Protein AF-0000000084441816 (afdb_homodimer)

Radius of gyration: 27.31 Å; Cα contacts (8 Å, |Δi|>4): 854; chains: 2; bounding box: 66×97×70 Å

pLDDT: mean 84.99, std 19.75, range [28.83, 98.88]

Structure (mmCIF, N/CA/C/O backbone):
data_AF-0000000084441816-model_v1
#
loop_
_entity.id
_entity.type
_entity.pdbx_description
1 polymer 'OstA family protein'
#
loop_
_atom_site.group_PDB
_atom_site.id
_atom_site.type_symbol
_atom_site.label_atom_id
_atom_site.label_alt_id
_atom_site.label_comp_id
_atom_site.label_asym_id
_atom_site.label_entity_id
_atom_site.label_seq_id
_atom_site.pdbx_PDB_ins_code
_atom_site.Cartn_x
_atom_site.Cartn_y
_atom_site.Cartn_z
_atom_site.occupancy
_atom_site.B_iso_or_equiv
_atom_site.auth_seq_id
_atom_site.auth_comp_id
_atom_site.auth_asym_id
_atom_site.auth_atom_id
_atom_site.pdbx_PDB_model_num
ATOM 1 N N . MET A 1 1 ? 47.219 9.75 19.406 1 33.31 1 MET A N 1
ATOM 2 C CA . MET A 1 1 ? 46.75 9.344 18.094 1 33.31 1 MET A CA 1
ATOM 3 C C . MET A 1 1 ? 45.312 8.812 18.156 1 33.31 1 MET A C 1
ATOM 5 O O . MET A 1 1 ? 45.094 7.723 18.688 1 33.31 1 MET A O 1
ATOM 9 N N . ASP A 1 2 ? 44.281 9.75 18.484 1 36.91 2 ASP A N 1
ATOM 10 C CA . ASP A 1 2 ? 42.875 9.734 18.891 1 36.91 2 ASP A CA 1
ATOM 11 C C . ASP A 1 2 ? 42 9.141 17.797 1 36.91 2 ASP A C 1
ATOM 13 O O . ASP A 1 2 ? 42 9.633 16.656 1 36.91 2 ASP A O 1
ATOM 17 N N . LYS A 1 3 ? 41.812 7.746 17.812 1 40.84 3 LYS A N 1
ATOM 18 C CA . LYS A 1 3 ? 41.031 6.922 16.906 1 40.84 3 LYS A CA 1
ATOM 19 C C . LYS A 1 3 ? 39.625 7.492 16.75 1 40.84 3 LYS A C 1
ATOM 21 O O . LYS A 1 3 ? 38.875 7.625 17.719 1 40.84 3 LYS A O 1
ATOM 26 N N . LEU A 1 4 ? 39.438 8.484 15.859 1 38.53 4 LEU A N 1
ATOM 27 C CA . LEU A 1 4 ? 38.156 9.023 15.422 1 38.53 4 LEU A CA 1
ATOM 28 C C . LEU A 1 4 ? 37.188 7.898 15.062 1 38.53 4 LEU A C 1
ATOM 30 O O . LEU A 1 4 ? 37.438 7.121 14.133 1 38.53 4 LEU A O 1
ATOM 34 N N . PHE A 1 5 ? 36.5 7.301 16.016 1 41.34 5 PHE A N 1
ATOM 35 C CA . PHE A 1 5 ? 35.438 6.305 15.844 1 41.34 5 PHE A CA 1
ATOM 36 C C . PHE A 1 5 ? 34.375 6.805 14.883 1 41.34 5 PHE A C 1
ATOM 38 O O . PHE A 1 5 ? 33.688 7.785 15.172 1 41.34 5 PHE A O 1
ATOM 45 N N . LEU A 1 6 ? 34.594 6.715 13.562 1 37.69 6 LEU A N 1
ATOM 46 C CA . LEU A 1 6 ? 33.625 6.973 12.516 1 37.69 6 LEU A CA 1
ATOM 47 C C . LEU A 1 6 ? 32.344 6.184 12.773 1 37.69 6 LEU A C 1
ATOM 49 O O . LEU A 1 6 ? 32.344 4.949 12.766 1 37.69 6 LEU A O 1
ATOM 53 N N . PHE A 1 7 ? 31.422 6.656 13.664 1 37.66 7 PHE A N 1
ATOM 54 C CA . PHE A 1 7 ? 30.062 6.148 13.789 1 37.66 7 PHE A CA 1
ATOM 55 C C . PHE A 1 7 ? 29.391 6.059 12.43 1 37.66 7 PHE A C 1
ATOM 57 O O . PHE A 1 7 ? 29.109 7.086 11.805 1 37.66 7 PHE A O 1
ATOM 64 N N . PHE A 1 8 ? 29.641 5.012 11.656 1 36.88 8 PHE A N 1
ATOM 65 C CA . PHE A 1 8 ? 28.906 4.641 10.453 1 36.88 8 PHE A CA 1
ATOM 66 C C . PHE A 1 8 ? 27.406 4.535 10.742 1 36.88 8 PHE A C 1
ATOM 68 O O . PHE A 1 8 ? 26.984 3.664 11.492 1 36.88 8 PHE A O 1
ATOM 75 N N . LEU A 1 9 ? 26.641 5.633 10.828 1 33.84 9 LEU A N 1
ATOM 76 C CA . LEU A 1 9 ? 25.188 5.629 10.797 1 33.84 9 LEU A CA 1
ATOM 77 C C . LEU A 1 9 ? 24.672 4.785 9.633 1 33.84 9 LEU A C 1
ATOM 79 O O . LEU A 1 9 ? 24.812 5.164 8.469 1 33.84 9 LEU A O 1
ATOM 83 N N . LEU A 1 10 ? 24.656 3.465 9.805 1 33.91 10 LEU A N 1
ATOM 84 C CA . LEU A 1 10 ? 24.016 2.529 8.883 1 33.91 10 LEU A CA 1
ATOM 85 C C . LEU A 1 10 ? 22.547 2.898 8.672 1 33.91 10 LEU A C 1
ATOM 87 O O . LEU A 1 10 ? 21.734 2.752 9.578 1 33.91 10 LEU A O 1
ATOM 91 N N . ILE A 1 11 ? 22.234 3.971 8.039 1 33.88 11 ILE A N 1
ATOM 92 C CA . ILE A 1 11 ? 20.875 4.188 7.543 1 33.88 11 ILE A CA 1
ATOM 93 C C . ILE A 1 11 ? 20.438 2.984 6.715 1 33.88 11 ILE A C 1
ATOM 95 O O . ILE A 1 11 ? 20.953 2.758 5.613 1 33.88 11 ILE A O 1
ATOM 99 N N . LEU A 1 12 ? 20.031 1.88 7.379 1 35.81 12 LEU A N 1
ATOM 100 C CA . LEU A 1 12 ? 19.438 0.745 6.684 1 35.81 12 LEU A CA 1
ATOM 101 C C . LEU A 1 12 ? 18.25 1.191 5.824 1 35.81 12 LEU A C 1
ATOM 103 O O . LEU A 1 12 ? 17.281 1.729 6.344 1 35.81 12 LEU A O 1
ATOM 107 N N . PRO A 1 13 ? 18.484 1.519 4.57 1 35.22 13 PRO A N 1
ATOM 108 C CA . PRO A 1 13 ? 17.328 1.746 3.703 1 35.22 13 PRO A CA 1
ATOM 109 C C . PRO A 1 13 ? 16.266 0.652 3.83 1 35.22 13 PRO A C 1
ATOM 111 O O . PRO A 1 13 ? 16.594 -0.536 3.836 1 35.22 13 PRO A O 1
ATOM 114 N N . LEU A 1 14 ? 15.18 0.839 4.527 1 32.06 14 LEU A N 1
ATOM 115 C CA . LEU A 1 14 ? 14 -0.016 4.438 1 32.06 14 LEU A CA 1
ATOM 116 C C . LEU A 1 14 ? 13.641 -0.297 2.984 1 32.06 14 LEU A C 1
ATOM 118 O O . LEU A 1 14 ? 12.914 0.478 2.359 1 32.06 14 LEU A O 1
ATOM 122 N N . THR A 1 15 ? 14.656 -0.675 2.189 1 36.03 15 THR A N 1
ATOM 123 C CA . THR A 1 15 ? 14.312 -1.087 0.832 1 36.03 15 THR A CA 1
ATOM 124 C C . THR A 1 15 ? 13.352 -2.268 0.852 1 36.03 15 THR A C 1
ATOM 126 O O . THR A 1 15 ? 13.688 -3.346 1.343 1 36.03 15 THR A O 1
ATOM 129 N N . PHE A 1 16 ? 12.133 -2.047 0.979 1 35.31 16 PHE A N 1
ATOM 130 C CA . PHE A 1 16 ? 11.211 -3.125 0.641 1 35.31 16 PHE A CA 1
ATOM 131 C C . PHE A 1 16 ? 11.492 -3.664 -0.756 1 35.31 16 PHE A C 1
ATOM 133 O O . PHE A 1 16 ? 11.008 -3.117 -1.749 1 35.31 16 PHE A O 1
ATOM 140 N N . GLN A 1 17 ? 12.797 -4.156 -0.953 1 43.88 17 GLN A N 1
ATOM 141 C CA . GLN A 1 17 ? 12.953 -4.926 -2.184 1 43.88 17 GLN A CA 1
ATOM 142 C C . GLN A 1 17 ? 11.93 -6.055 -2.264 1 43.88 17 GLN A C 1
ATOM 144 O O . GLN A 1 17 ? 11.984 -7.004 -1.479 1 43.88 17 GLN A O 1
ATOM 149 N N . CYS A 1 18 ? 10.789 -5.766 -2.766 1 44.66 18 CYS A N 1
ATOM 150 C CA . CYS A 1 18 ? 9.766 -6.789 -2.93 1 44.66 18 CYS A CA 1
ATOM 151 C C . CYS A 1 18 ? 10.188 -7.824 -3.965 1 44.66 18 CYS A C 1
ATOM 153 O O . CYS A 1 18 ? 9.836 -7.711 -5.141 1 44.66 18 CYS A O 1
ATOM 155 N N . ALA A 1 19 ? 11.469 -8.359 -3.828 1 54.25 19 ALA A N 1
ATOM 156 C CA . ALA A 1 19 ? 11.617 -9.586 -4.613 1 54.25 19 ALA A CA 1
ATOM 157 C C . ALA A 1 19 ? 10.82 -10.734 -4.004 1 54.25 19 ALA A C 1
ATOM 159 O O . ALA A 1 19 ? 10.828 -10.922 -2.785 1 54.25 19 ALA A O 1
ATOM 160 N N . PHE A 1 20 ? 9.969 -11.328 -4.816 1 58.06 20 PHE A N 1
ATOM 161 C CA . PHE A 1 20 ? 9.18 -12.438 -4.301 1 58.06 20 PHE A CA 1
ATOM 162 C C . PHE A 1 20 ? 10.07 -13.648 -4.023 1 58.06 20 PHE A C 1
ATOM 164 O O . PHE A 1 20 ? 9.633 -14.609 -3.393 1 58.06 20 PHE A O 1
ATOM 171 N N . ALA A 1 21 ? 11.352 -13.688 -4.504 1 72.56 21 ALA A N 1
ATOM 172 C CA . ALA A 1 21 ? 12.227 -14.789 -4.121 1 72.56 21 ALA A CA 1
ATOM 173 C C . ALA A 1 21 ? 13.688 -14.453 -4.387 1 72.56 21 ALA A C 1
ATOM 175 O O . ALA A 1 21 ? 13.992 -13.602 -5.23 1 72.56 21 ALA A O 1
ATOM 176 N N . LEU A 1 22 ? 14.594 -15.211 -3.639 1 74.69 22 LEU A N 1
ATOM 177 C CA . LEU A 1 22 ? 16.016 -15.102 -3.91 1 74.69 22 LEU A CA 1
ATOM 178 C C . LEU A 1 22 ? 16.375 -15.781 -5.223 1 74.69 22 LEU A C 1
ATOM 180 O O . LEU A 1 22 ? 15.914 -16.891 -5.496 1 74.69 22 LEU A O 1
ATOM 184 N N . PRO A 1 23 ? 17.203 -15.109 -6.055 1 74.25 23 PRO A N 1
ATOM 185 C CA . PRO A 1 23 ? 17.562 -15.688 -7.348 1 74.25 23 PRO A CA 1
ATOM 186 C C . PRO A 1 23 ? 18.172 -17.094 -7.215 1 74.25 23 PRO A C 1
ATOM 188 O O . PRO A 1 23 ? 18.031 -17.906 -8.117 1 74.25 23 PRO A O 1
ATOM 191 N N . GLN A 1 24 ? 18.766 -17.438 -6.07 1 82.5 24 GLN A N 1
ATOM 192 C CA . GLN A 1 24 ? 19.453 -18.719 -5.902 1 82.5 24 GLN A CA 1
ATOM 193 C C . GLN A 1 24 ? 18.453 -19.859 -5.738 1 82.5 24 GLN A C 1
ATOM 195 O O . GLN A 1 24 ? 18.812 -21.031 -5.902 1 82.5 24 GLN A O 1
ATOM 200 N N . ASP A 1 25 ? 17.234 -19.547 -5.406 1 85.44 25 ASP A N 1
ATOM 201 C CA . ASP A 1 25 ? 16.25 -20.594 -5.168 1 85.44 25 ASP A CA 1
ATOM 202 C C . ASP A 1 25 ? 16.031 -21.438 -6.422 1 85.44 25 ASP A C 1
ATOM 204 O O . ASP A 1 25 ? 15.836 -22.656 -6.336 1 85.44 25 ASP A O 1
ATOM 208 N N . LYS A 1 26 ? 16.125 -20.75 -7.539 1 82.62 26 LYS A N 1
ATOM 209 C CA . LYS A 1 26 ? 15.867 -21.453 -8.797 1 82.62 26 LYS A CA 1
ATOM 210 C C . LYS A 1 26 ? 16.953 -22.5 -9.07 1 82.62 26 LYS A C 1
ATOM 212 O O . LYS A 1 26 ? 16.75 -23.391 -9.891 1 82.62 26 LYS A O 1
ATOM 217 N N . GLU A 1 27 ? 18.016 -22.391 -8.406 1 89.81 27 GLU A N 1
ATOM 218 C CA . GLU A 1 27 ? 19.125 -23.328 -8.594 1 89.81 27 GLU A CA 1
ATOM 219 C C . GLU A 1 27 ? 19.062 -24.484 -7.594 1 89.81 27 GLU A C 1
ATOM 221 O O . GLU A 1 27 ? 19.844 -25.422 -7.676 1 89.81 27 GLU A O 1
ATOM 226 N N . LYS A 1 28 ? 18.203 -24.453 -6.738 1 92.19 28 LYS A N 1
ATOM 227 C CA . LYS A 1 28 ? 18.062 -25.5 -5.73 1 92.19 28 LYS A CA 1
ATOM 228 C C . LYS A 1 28 ? 17.125 -26.609 -6.207 1 92.19 28 LYS A C 1
ATOM 230 O O . LYS A 1 28 ? 16.359 -26.406 -7.164 1 92.19 28 LYS A O 1
ATOM 235 N N . VAL A 1 29 ? 17.172 -27.781 -5.594 1 94.75 29 VAL A N 1
ATOM 236 C CA . VAL A 1 29 ? 16.297 -28.906 -5.914 1 94.75 29 VAL A CA 1
ATOM 237 C C . VAL A 1 29 ? 14.844 -28.531 -5.633 1 94.75 29 VAL A C 1
ATOM 239 O O . VAL A 1 29 ? 14.547 -27.906 -4.609 1 94.75 29 VAL A O 1
ATOM 242 N N . MET A 1 30 ? 13.945 -28.828 -6.578 1 94.62 30 MET A N 1
ATOM 243 C CA . MET A 1 30 ? 12.516 -28.625 -6.41 1 94.62 30 MET A CA 1
ATOM 244 C C . MET A 1 30 ? 11.812 -29.938 -6.055 1 94.62 30 MET A C 1
ATOM 246 O O . MET A 1 30 ? 12.016 -30.953 -6.727 1 94.62 30 MET A O 1
ATOM 250 N N . GLU A 1 31 ? 11.117 -29.922 -4.988 1 96.69 31 GLU A N 1
ATOM 251 C CA . GLU A 1 31 ? 10.312 -31.062 -4.574 1 96.69 31 GLU A CA 1
ATOM 252 C C . GLU A 1 31 ? 8.82 -30.75 -4.656 1 96.69 31 GLU A C 1
ATOM 254 O O . GLU A 1 31 ? 8.375 -29.719 -4.148 1 96.69 31 GLU A O 1
ATOM 259 N N . LEU A 1 32 ? 8.094 -31.547 -5.395 1 96.94 32 LEU A N 1
ATOM 260 C CA . LEU A 1 32 ? 6.645 -31.422 -5.508 1 96.94 32 LEU A CA 1
ATOM 261 C C . LEU A 1 32 ? 5.953 -32.688 -5.031 1 96.94 32 LEU A C 1
ATOM 263 O O . LEU A 1 32 ? 6.316 -33.781 -5.445 1 96.94 32 LEU A O 1
ATOM 267 N N . SER A 1 33 ? 5.055 -32.625 -4.09 1 98.19 33 SER A N 1
ATOM 268 C CA . SER A 1 33 ? 4.293 -33.75 -3.586 1 98.19 33 SER A CA 1
ATOM 269 C C . SER A 1 33 ? 2.795 -33.469 -3.613 1 98.19 33 SER A C 1
ATOM 271 O O . SER A 1 33 ? 2.373 -32.312 -3.541 1 98.19 33 SER A O 1
ATOM 273 N N . ALA A 1 34 ? 2.02 -34.531 -3.785 1 98.25 34 ALA A N 1
ATOM 274 C CA . ALA A 1 34 ? 0.559 -34.5 -3.764 1 98.25 34 ALA A CA 1
ATOM 275 C C . ALA A 1 34 ? -0.014 -35.906 -3.557 1 98.25 34 ALA A C 1
ATOM 277 O O . ALA A 1 34 ? 0.701 -36.906 -3.689 1 98.25 34 ALA A O 1
ATOM 278 N N . ASP A 1 35 ? -1.271 -35.969 -3.213 1 98.56 35 ASP A N 1
ATOM 279 C CA . ASP A 1 35 ? -1.892 -37.281 -3.094 1 98.56 35 ASP A CA 1
ATOM 280 C C . ASP A 1 35 ? -1.953 -38 -4.449 1 98.56 35 ASP A C 1
ATOM 282 O O . ASP A 1 35 ? -1.752 -39.219 -4.535 1 98.56 35 ASP A O 1
ATOM 286 N N . THR A 1 36 ? -2.277 -37.219 -5.457 1 98.06 36 THR A N 1
ATOM 287 C CA . THR A 1 36 ? -2.309 -37.781 -6.805 1 98.06 36 THR A CA 1
ATOM 288 C C . THR A 1 36 ? -1.689 -36.812 -7.805 1 98.06 36 THR A C 1
ATOM 290 O O . THR A 1 36 ? -1.704 -35.594 -7.586 1 98.06 36 THR A O 1
ATOM 293 N N . ALA A 1 37 ? -1.154 -37.375 -8.836 1 97.25 37 ALA A N 1
ATOM 294 C CA . ALA A 1 37 ? -0.646 -36.594 -9.977 1 97.25 37 ALA A CA 1
ATOM 295 C C . ALA A 1 37 ? -1.072 -37.219 -11.297 1 97.25 37 ALA A C 1
ATOM 297 O O . ALA A 1 37 ? -1.072 -38.469 -11.438 1 97.25 37 ALA A O 1
ATOM 298 N N . ASP A 1 38 ? -1.524 -36.438 -12.211 1 96.88 38 ASP A N 1
ATOM 299 C CA . ASP A 1 38 ? -1.831 -36.812 -13.586 1 96.88 38 ASP A CA 1
ATOM 300 C C . ASP A 1 38 ? -0.994 -36 -14.578 1 96.88 38 ASP A C 1
ATOM 302 O O . ASP A 1 38 ? -1.255 -34.812 -14.797 1 96.88 38 ASP A O 1
ATOM 306 N N . LEU A 1 39 ? 0.027 -36.594 -15.031 1 94.81 39 LEU A N 1
ATOM 307 C CA . LEU A 1 39 ? 0.956 -35.938 -15.945 1 94.81 39 LEU A CA 1
ATOM 308 C C . LEU A 1 39 ? 0.737 -36.406 -17.375 1 94.81 39 LEU A C 1
ATOM 310 O O . LEU A 1 39 ? 0.8 -37.625 -17.656 1 94.81 39 LEU A O 1
ATOM 314 N N . ASN A 1 40 ? 0.445 -35.531 -18.25 1 95.5 40 ASN A N 1
ATOM 315 C CA . ASN A 1 40 ? 0.265 -35.844 -19.656 1 95.5 40 ASN A CA 1
ATOM 316 C C . ASN A 1 40 ? 1.358 -35.188 -20.516 1 95.5 40 ASN A C 1
ATOM 318 O O . ASN A 1 40 ? 1.363 -33.969 -20.719 1 95.5 40 ASN A O 1
ATOM 322 N N . GLU A 1 41 ? 2.219 -35.938 -21.047 1 91.69 41 GLU A N 1
ATOM 323 C CA . GLU A 1 41 ? 3.357 -35.438 -21.812 1 91.69 41 GLU A CA 1
ATOM 324 C C . GLU A 1 41 ? 2.916 -34.875 -23.172 1 91.69 41 GLU A C 1
ATOM 326 O O . GLU A 1 41 ? 3.52 -33.938 -23.703 1 91.69 41 GLU A O 1
ATOM 331 N N . GLN A 1 42 ? 1.935 -35.5 -23.734 1 93.62 42 GLN A N 1
ATOM 332 C CA . GLN A 1 42 ? 1.456 -35.094 -25.047 1 93.62 42 GLN A CA 1
ATOM 333 C C . GLN A 1 42 ? 0.876 -33.656 -25 1 93.62 42 GLN A C 1
ATOM 335 O O . GLN A 1 42 ? 1.127 -32.844 -25.906 1 93.62 42 GLN A O 1
ATOM 340 N N . THR A 1 43 ? 0.12 -33.406 -23.906 1 93.62 43 THR A N 1
ATOM 341 C CA . THR A 1 43 ? -0.502 -32.094 -23.781 1 93.62 43 THR A CA 1
ATOM 342 C C . THR A 1 43 ? 0.363 -31.172 -22.938 1 93.62 43 THR A C 1
ATOM 344 O O . THR A 1 43 ? 0.061 -29.984 -22.812 1 93.62 43 THR A O 1
ATOM 347 N N . HIS A 1 44 ? 1.444 -31.719 -22.359 1 95.81 44 HIS A N 1
ATOM 348 C CA . HIS A 1 44 ? 2.35 -30.969 -21.5 1 95.81 44 HIS A CA 1
ATOM 349 C C . HIS A 1 44 ? 1.6 -30.328 -20.328 1 95.81 44 HIS A C 1
ATOM 351 O O . HIS A 1 44 ? 1.779 -29.141 -20.047 1 95.81 44 HIS A O 1
ATOM 357 N N . ARG A 1 45 ? 0.741 -31.156 -19.734 1 97.19 45 ARG A N 1
ATOM 358 C CA . ARG A 1 45 ? -0.095 -30.688 -18.625 1 97.19 45 ARG A CA 1
ATOM 359 C C . ARG A 1 45 ? 0.051 -31.594 -17.406 1 97.19 45 ARG A C 1
ATOM 361 O O . ARG A 1 45 ? 0.129 -32.812 -17.547 1 97.19 45 ARG A O 1
ATOM 368 N N . GLY A 1 46 ? 0.198 -30.984 -16.25 1 97.56 46 GLY A N 1
ATOM 369 C CA . GLY A 1 46 ? 0.177 -31.703 -14.992 1 97.56 46 GLY A CA 1
ATOM 370 C C . GLY A 1 46 ? -0.915 -31.234 -14.055 1 97.56 46 GLY A C 1
ATOM 371 O O . GLY A 1 46 ? -1.198 -30.031 -13.977 1 97.56 46 GLY A O 1
ATOM 372 N N . GLU A 1 47 ? -1.57 -32.188 -13.43 1 98.44 47 GLU A N 1
ATOM 373 C CA . GLU A 1 47 ? -2.561 -31.891 -12.398 1 98.44 47 GLU A CA 1
ATOM 374 C C . GLU A 1 47 ? -2.215 -32.594 -11.086 1 98.44 47 GLU A C 1
ATOM 376 O O . GLU A 1 47 ? -1.941 -33.781 -11.078 1 98.44 47 GLU A O 1
ATOM 381 N N . TYR A 1 48 ? -2.217 -31.891 -10.086 1 98.44 48 TYR A N 1
ATOM 382 C CA . TYR A 1 48 ? -1.861 -32.375 -8.758 1 98.44 48 TYR A CA 1
ATOM 383 C C . TYR A 1 48 ? -2.982 -32.094 -7.762 1 98.44 48 TYR A C 1
ATOM 385 O O . TYR A 1 48 ? -3.479 -30.969 -7.672 1 98.44 48 TYR A O 1
ATOM 393 N N . VAL A 1 49 ? -3.375 -33.156 -7.074 1 98.38 49 VAL A N 1
ATOM 394 C CA . VAL A 1 49 ? -4.531 -32.969 -6.203 1 98.38 49 VAL A CA 1
ATOM 395 C C . VAL A 1 49 ? -4.227 -33.531 -4.816 1 98.38 49 VAL A C 1
ATOM 397 O O . VAL A 1 49 ? -3.635 -34.625 -4.695 1 98.38 49 VAL A O 1
ATOM 400 N N . GLY A 1 50 ? -4.652 -32.844 -3.783 1 98 50 GLY A N 1
ATOM 401 C CA . GLY A 1 50 ? -4.527 -33.281 -2.406 1 98 50 GLY A CA 1
ATOM 402 C C . GLY A 1 50 ? -3.217 -32.875 -1.761 1 98 50 GLY A C 1
ATOM 403 O O . GLY A 1 50 ? -2.16 -33.406 -2.082 1 98 50 GLY A O 1
ATOM 404 N N . ASP A 1 51 ? -3.234 -31.938 -0.768 1 97.12 51 ASP A N 1
ATOM 405 C CA . ASP A 1 51 ? -2.107 -31.469 0.029 1 97.12 51 ASP A CA 1
ATOM 406 C C . ASP A 1 51 ? -0.876 -31.234 -0.845 1 97.12 51 ASP A C 1
ATOM 408 O O . ASP A 1 51 ? 0.189 -31.797 -0.59 1 97.12 51 ASP A O 1
ATOM 412 N N . VAL A 1 52 ? -1.045 -30.438 -1.858 1 98.75 52 VAL A N 1
ATOM 413 C CA . VAL A 1 52 ? 0.034 -30.125 -2.791 1 98.75 52 VAL A CA 1
ATOM 414 C C . VAL A 1 52 ? 1.103 -29.297 -2.086 1 98.75 52 VAL A C 1
ATOM 416 O O . VAL A 1 52 ? 0.793 -28.281 -1.463 1 98.75 52 VAL A O 1
ATOM 419 N N . GLU A 1 53 ? 2.342 -29.781 -2.137 1 98.75 53 GLU A N 1
ATOM 420 C CA . GLU A 1 53 ? 3.477 -29.094 -1.535 1 98.75 53 GLU A CA 1
ATOM 421 C C . GLU A 1 53 ? 4.602 -28.891 -2.547 1 98.75 53 GLU A C 1
ATOM 423 O O . GLU A 1 53 ? 5.051 -29.844 -3.18 1 98.75 53 GLU A O 1
ATOM 428 N N . LEU A 1 54 ? 4.988 -27.656 -2.744 1 98.19 54 LEU A N 1
ATOM 429 C CA . LEU A 1 54 ? 6.168 -27.328 -3.539 1 98.19 54 LEU A CA 1
ATOM 430 C C . LEU A 1 54 ? 7.227 -26.641 -2.68 1 98.19 54 LEU A C 1
ATOM 432 O O . LEU A 1 54 ? 6.938 -25.688 -1.972 1 98.19 54 LEU A O 1
ATOM 436 N N . ASP A 1 55 ? 8.438 -27.172 -2.688 1 96.88 55 ASP A N 1
ATOM 437 C CA . ASP A 1 55 ? 9.562 -26.609 -1.953 1 96.88 55 ASP A CA 1
ATOM 438 C C . ASP A 1 55 ? 10.789 -26.453 -2.855 1 96.88 55 ASP A C 1
ATOM 440 O O . ASP A 1 55 ? 11.219 -27.406 -3.496 1 96.88 55 ASP A O 1
ATOM 444 N N . GLN A 1 56 ? 11.305 -25.234 -2.928 1 95.31 56 GLN A N 1
ATOM 445 C CA . GLN A 1 56 ? 12.516 -24.938 -3.676 1 95.31 56 GLN A CA 1
ATOM 446 C C . GLN A 1 56 ? 13.336 -23.844 -2.986 1 95.31 56 GLN A C 1
ATOM 448 O O . GLN A 1 56 ? 13.086 -22.656 -3.184 1 95.31 56 GLN A O 1
ATOM 453 N N . GLY A 1 57 ? 14.391 -24.281 -2.33 1 94.56 57 GLY A N 1
ATOM 454 C CA . GLY A 1 57 ? 15.125 -23.312 -1.527 1 94.56 57 GLY A CA 1
ATOM 455 C C . GLY A 1 57 ? 14.273 -22.656 -0.45 1 94.56 57 GLY A C 1
ATOM 456 O O . GLY A 1 57 ? 13.68 -23.359 0.376 1 94.56 57 GLY A O 1
ATOM 457 N N . THR A 1 58 ? 14.18 -21.375 -0.557 1 94.5 58 THR A N 1
ATOM 458 C CA . THR A 1 58 ? 13.375 -20.641 0.429 1 94.5 58 THR A CA 1
ATOM 459 C C . THR A 1 58 ? 11.953 -20.453 -0.071 1 94.5 58 THR A C 1
ATOM 461 O O . THR A 1 58 ? 11.102 -19.906 0.646 1 94.5 58 THR A O 1
ATOM 464 N N . THR A 1 59 ? 11.664 -20.906 -1.276 1 95.12 59 THR A N 1
ATOM 465 C CA . THR A 1 59 ? 10.352 -20.75 -1.89 1 95.12 59 THR A CA 1
ATOM 466 C C . THR A 1 59 ? 9.477 -21.969 -1.631 1 95.12 59 THR A C 1
ATOM 468 O O . THR A 1 59 ? 9.883 -23.094 -1.909 1 95.12 59 THR A O 1
ATOM 471 N N . HIS A 1 60 ? 8.273 -21.688 -1.11 1 97.75 60 HIS A N 1
ATOM 472 C CA . HIS A 1 60 ? 7.348 -22.75 -0.771 1 97.75 60 HIS A CA 1
ATOM 473 C C . HIS A 1 60 ? 5.93 -22.422 -1.228 1 97.75 60 HIS A C 1
ATOM 475 O O . HIS A 1 60 ? 5.527 -21.266 -1.221 1 97.75 60 HIS A O 1
ATOM 481 N N . LEU A 1 61 ? 5.191 -23.516 -1.587 1 98.5 61 LEU A N 1
ATOM 482 C CA . LEU A 1 61 ? 3.783 -23.406 -1.948 1 98.5 61 LEU A CA 1
ATOM 483 C C . LEU A 1 61 ? 2.973 -24.547 -1.346 1 98.5 61 LEU A C 1
ATOM 485 O O . LEU A 1 61 ? 3.402 -25.703 -1.374 1 98.5 61 LEU A O 1
ATOM 489 N N . ARG A 1 62 ? 1.87 -24.234 -0.713 1 98.81 62 ARG A N 1
ATOM 490 C CA . ARG A 1 62 ? 0.872 -25.203 -0.249 1 98.81 62 ARG A CA 1
ATOM 491 C C . ARG A 1 62 ? -0.491 -24.922 -0.87 1 98.81 62 ARG A C 1
ATOM 493 O O . ARG A 1 62 ? -0.932 -23.766 -0.912 1 98.81 62 ARG A O 1
ATOM 500 N N . ALA A 1 63 ? -1.096 -25.938 -1.343 1 98.88 63 ALA A N 1
ATOM 501 C CA . ALA A 1 63 ? -2.385 -25.797 -2.018 1 98.88 63 ALA A CA 1
ATOM 502 C C . ALA A 1 63 ? -3.166 -27.109 -1.982 1 98.88 63 ALA A C 1
ATOM 504 O O . ALA A 1 63 ? -2.609 -28.172 -1.66 1 98.88 63 ALA A O 1
ATOM 505 N N . SER A 1 64 ? -4.477 -27.047 -2.26 1 98.81 64 SER A N 1
ATOM 506 C CA . SER A 1 64 ? -5.293 -28.25 -2.34 1 98.81 64 SER A CA 1
ATOM 507 C C . SER A 1 64 ? -5.203 -28.891 -3.723 1 98.81 64 SER A C 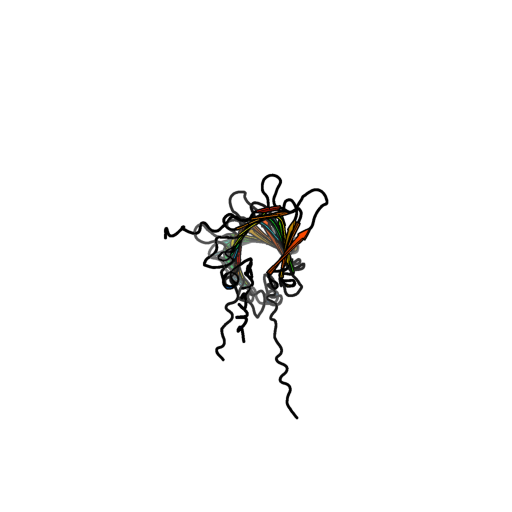1
ATOM 509 O O . SER A 1 64 ? -5.359 -30.109 -3.861 1 98.81 64 SER A O 1
ATOM 511 N N . LYS A 1 65 ? -4.98 -28.062 -4.695 1 98.81 65 LYS A N 1
ATOM 512 C CA . LYS A 1 65 ? -4.871 -28.484 -6.094 1 98.81 65 LYS A CA 1
ATOM 513 C C . LYS A 1 65 ? -3.926 -27.562 -6.863 1 98.81 65 LYS A C 1
ATOM 515 O O . LYS A 1 65 ? -3.82 -26.375 -6.562 1 98.81 65 LYS A O 1
ATOM 520 N N . ALA A 1 66 ? -3.25 -28.094 -7.844 1 98.88 66 ALA A N 1
ATOM 521 C CA . ALA A 1 66 ? -2.418 -27.297 -8.742 1 98.88 66 ALA A CA 1
ATOM 522 C C . ALA A 1 66 ? -2.424 -27.875 -10.156 1 98.88 66 ALA A C 1
ATOM 524 O O . ALA A 1 66 ? -2.617 -29.078 -10.336 1 98.88 66 ALA A O 1
ATOM 525 N N . VAL A 1 67 ? -2.283 -27.031 -11.125 1 98.81 67 VAL A N 1
ATOM 526 C CA . VAL A 1 67 ? -2.18 -27.422 -12.523 1 98.81 67 VAL A CA 1
ATOM 527 C C . VAL A 1 67 ? -0.999 -26.703 -13.172 1 98.81 67 VAL A C 1
ATOM 529 O O . VAL A 1 67 ? -0.782 -25.5 -12.93 1 98.81 67 VAL A O 1
ATOM 532 N N . THR A 1 68 ? -0.215 -27.438 -13.883 1 98.06 68 THR A N 1
ATOM 533 C CA . THR A 1 68 ? 0.852 -26.844 -14.688 1 98.06 68 THR A CA 1
ATOM 534 C C . THR A 1 68 ? 0.604 -27.094 -16.172 1 98.06 68 THR A C 1
ATOM 536 O O . THR A 1 68 ? 0.126 -28.156 -16.562 1 98.06 68 THR A O 1
ATOM 539 N N . GLU A 1 69 ? 0.895 -26.078 -16.953 1 97.94 69 GLU A N 1
ATOM 540 C CA . GLU A 1 69 ? 0.837 -26.188 -18.406 1 97.94 69 GLU A CA 1
ATOM 541 C C . GLU A 1 69 ? 2.145 -25.734 -19.047 1 97.94 69 GLU A C 1
ATOM 543 O O . GLU A 1 69 ? 2.664 -24.672 -18.719 1 97.94 69 GLU A O 1
ATOM 548 N N . GLY A 1 70 ? 2.646 -26.609 -19.906 1 96.5 70 GLY A N 1
ATOM 549 C CA . GLY A 1 70 ? 3.857 -26.297 -20.656 1 96.5 70 GLY A CA 1
ATOM 550 C C . GLY A 1 70 ? 3.617 -26.125 -22.141 1 96.5 70 GLY A C 1
ATOM 551 O O . GLY A 1 70 ? 2.543 -26.453 -22.641 1 96.5 70 GLY A O 1
ATOM 552 N N . ASN A 1 71 ? 4.66 -25.547 -22.766 1 95.12 71 ASN A N 1
ATOM 553 C CA . ASN A 1 71 ? 4.605 -25.469 -24.219 1 95.12 71 ASN A CA 1
ATOM 554 C C . ASN A 1 71 ? 5.156 -26.734 -24.875 1 95.12 71 ASN A C 1
ATOM 556 O O . ASN A 1 71 ? 5.398 -27.734 -24.188 1 95.12 71 ASN A O 1
ATOM 560 N N . GLN A 1 72 ? 5.332 -26.719 -26.188 1 93 72 GLN A N 1
ATOM 561 C CA . GLN A 1 72 ? 5.746 -27.906 -26.938 1 93 72 GLN A CA 1
ATOM 562 C C . GLN A 1 72 ? 7.156 -28.344 -26.531 1 93 72 GLN A C 1
ATOM 564 O O . GLN A 1 72 ? 7.523 -29.5 -26.703 1 93 72 GLN A O 1
ATOM 569 N N . LYS A 1 73 ? 7.949 -27.422 -26.047 1 93.06 73 LYS A N 1
ATOM 570 C CA . LYS A 1 73 ? 9.305 -27.734 -25.594 1 93.06 73 LYS A CA 1
ATOM 571 C C . LYS A 1 73 ? 9.32 -28.062 -24.094 1 93.06 73 LYS A C 1
ATOM 573 O O . LYS A 1 73 ? 10.383 -28.109 -23.484 1 93.06 73 LYS A O 1
ATOM 578 N N . ASN A 1 74 ? 8.141 -28.172 -23.453 1 88.31 74 ASN A N 1
ATOM 579 C CA . ASN A 1 74 ? 7.926 -28.547 -22.062 1 88.31 74 ASN A CA 1
ATOM 580 C C . ASN A 1 74 ? 8.367 -27.422 -21.109 1 88.31 74 ASN A C 1
ATOM 582 O O . ASN A 1 74 ? 8.617 -27.672 -19.938 1 88.31 74 ASN A O 1
ATOM 586 N N . LYS A 1 75 ? 8.523 -26.25 -21.672 1 92.94 75 LYS A N 1
ATOM 587 C CA . LYS A 1 75 ? 8.742 -25.094 -20.812 1 92.94 75 LYS A CA 1
ATOM 588 C C . LYS A 1 75 ? 7.441 -24.641 -20.156 1 92.94 75 LYS A C 1
ATOM 590 O O . LYS A 1 75 ? 6.402 -24.562 -20.812 1 92.94 75 LYS A O 1
ATOM 595 N N . LEU A 1 76 ? 7.57 -24.297 -18.875 1 94.5 76 LEU A N 1
ATOM 596 C CA . LEU A 1 76 ? 6.379 -23.922 -18.125 1 94.5 76 LEU A CA 1
ATOM 597 C C . LEU A 1 76 ? 5.781 -22.625 -18.672 1 94.5 76 LEU A C 1
ATOM 599 O O . LEU A 1 76 ? 6.488 -21.625 -18.828 1 94.5 76 LEU A O 1
ATOM 603 N N . VAL A 1 77 ? 4.48 -22.641 -18.969 1 96.81 77 VAL A N 1
ATOM 604 C CA . VAL A 1 77 ? 3.75 -21.484 -19.469 1 96.81 77 VAL A CA 1
ATOM 605 C C . VAL A 1 77 ? 2.926 -20.875 -18.328 1 96.81 77 VAL A C 1
ATOM 607 O O . VAL A 1 77 ? 2.922 -19.656 -18.141 1 96.81 77 VAL A O 1
ATOM 610 N N . VAL A 1 78 ? 2.189 -21.719 -17.594 1 97.69 78 VAL A N 1
ATOM 611 C CA . VAL A 1 78 ? 1.387 -21.25 -16.469 1 97.69 78 VAL A CA 1
ATOM 612 C C . VAL A 1 78 ? 1.303 -22.328 -15.391 1 97.69 78 VAL A C 1
ATOM 614 O O . VAL A 1 78 ? 1.278 -23.516 -15.703 1 97.69 78 VAL A O 1
ATOM 617 N N . ALA A 1 79 ? 1.396 -21.953 -14.211 1 98.19 79 ALA A N 1
ATOM 618 C CA . ALA A 1 79 ? 1.069 -22.781 -13.047 1 98.19 79 ALA A CA 1
ATOM 619 C C . ALA A 1 79 ? -0.038 -22.141 -12.211 1 98.19 79 ALA A C 1
ATOM 621 O O . ALA A 1 79 ? -0.012 -20.938 -11.953 1 98.19 79 ALA A O 1
ATOM 622 N N . ILE A 1 80 ? -1.012 -22.922 -11.836 1 98.81 80 ILE A N 1
ATOM 623 C CA . ILE A 1 80 ? -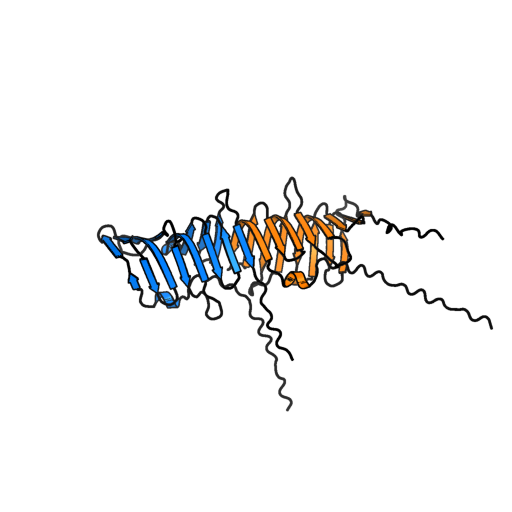2.143 -22.438 -11.055 1 98.81 80 ILE A CA 1
ATOM 624 C C . ILE A 1 80 ? -2.305 -23.281 -9.797 1 98.81 80 ILE A C 1
ATOM 626 O O . ILE A 1 80 ? -2.236 -24.516 -9.859 1 98.81 80 ILE A O 1
ATOM 630 N N . ALA A 1 81 ? -2.436 -22.688 -8.711 1 98.88 81 ALA A N 1
ATOM 631 C CA . ALA A 1 81 ? -2.666 -23.359 -7.43 1 98.88 81 ALA A CA 1
ATOM 632 C C . ALA A 1 81 ? -3.936 -22.844 -6.762 1 98.88 81 ALA A C 1
ATOM 634 O O . ALA A 1 81 ? -4.207 -21.641 -6.777 1 98.88 81 ALA A O 1
ATOM 635 N N . TRP A 1 82 ? -4.695 -23.734 -6.207 1 98.88 82 TRP A N 1
ATOM 636 C CA . TRP A 1 82 ? -5.953 -23.391 -5.559 1 98.88 82 TRP A CA 1
ATOM 637 C C . TRP A 1 82 ? -5.953 -23.828 -4.098 1 98.88 82 TRP A C 1
ATOM 639 O O . TRP A 1 82 ? -5.43 -24.891 -3.76 1 98.88 82 TRP A O 1
ATOM 649 N N . GLY A 1 83 ? -6.512 -22.953 -3.244 1 98.5 83 GLY A N 1
ATOM 650 C CA . GLY A 1 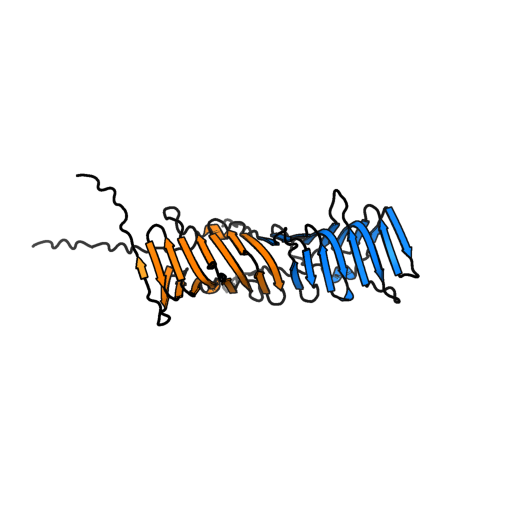83 ? -6.91 -23.422 -1.929 1 98.5 83 GLY A CA 1
ATOM 651 C C . GLY A 1 83 ? -8.164 -24.281 -1.954 1 98.5 83 GLY A C 1
ATOM 652 O O . GLY A 1 83 ? -8.547 -24.781 -3.006 1 98.5 83 GLY A O 1
ATOM 653 N N . ASP A 1 84 ? -8.688 -24.578 -0.828 1 97.5 84 ASP A N 1
ATOM 654 C CA . ASP A 1 84 ? -9.977 -25.25 -0.724 1 97.5 84 ASP A CA 1
ATOM 655 C C . ASP A 1 84 ? -10.938 -24.453 0.151 1 97.5 84 ASP A C 1
ATOM 657 O O . ASP A 1 84 ? -10.781 -23.25 0.318 1 97.5 84 ASP A O 1
ATOM 661 N N . LYS A 1 85 ? -11.977 -25.094 0.571 1 93.38 85 LYS A N 1
ATOM 662 C CA . LYS A 1 85 ? -13.031 -24.406 1.306 1 93.38 85 LYS A CA 1
ATOM 663 C C . LYS A 1 85 ? -12.531 -23.906 2.656 1 93.38 85 LYS A C 1
ATOM 665 O O . LYS A 1 85 ? -13.086 -22.953 3.225 1 93.38 85 LYS A O 1
ATOM 670 N N . ILE A 1 86 ? -11.484 -24.453 3.143 1 94.19 86 ILE A N 1
ATOM 671 C CA . ILE A 1 86 ? -11 -24.172 4.492 1 94.19 86 ILE A CA 1
ATOM 672 C C . ILE A 1 86 ? -9.75 -23.312 4.418 1 94.19 86 ILE A C 1
ATOM 674 O O . ILE A 1 86 ? -9.648 -22.281 5.102 1 94.19 86 ILE A O 1
ATOM 678 N N . ASN A 1 87 ? -8.867 -23.703 3.506 1 97.12 87 ASN A N 1
ATOM 679 C CA . ASN A 1 87 ? -7.574 -23.047 3.438 1 97.12 87 ASN A CA 1
ATOM 680 C C . ASN A 1 87 ? -7.332 -22.422 2.062 1 97.12 87 ASN A C 1
ATOM 682 O O . ASN A 1 87 ? -7.66 -23.031 1.039 1 97.12 87 ASN A O 1
ATOM 686 N N . GLN A 1 88 ? -6.707 -21.25 2.068 1 98.69 88 GLN A N 1
ATOM 687 C CA . GLN A 1 88 ? -6.242 -20.625 0.833 1 98.69 88 GLN A CA 1
ATOM 688 C C . GLN A 1 88 ? -4.934 -21.25 0.36 1 98.69 88 GLN A C 1
ATOM 690 O O . GLN A 1 88 ? -4.258 -21.953 1.124 1 98.69 88 GLN A O 1
ATOM 695 N N . ALA A 1 89 ? -4.613 -21.078 -0.937 1 98.88 89 ALA A N 1
ATOM 696 C CA . ALA A 1 89 ? -3.246 -21.344 -1.375 1 98.88 89 ALA A CA 1
ATOM 697 C C . ALA A 1 89 ? -2.256 -20.406 -0.698 1 98.88 89 ALA A C 1
ATOM 699 O O . ALA A 1 89 ? -2.557 -19.219 -0.491 1 98.88 89 ALA A O 1
ATOM 700 N N . HIS A 1 90 ? -1.123 -20.938 -0.327 1 98.81 90 HIS A N 1
ATOM 701 C CA . HIS A 1 90 ? -0.142 -20.188 0.459 1 98.81 90 HIS A CA 1
ATOM 702 C C . HIS A 1 90 ? 1.249 -20.297 -0.158 1 98.81 90 HIS A C 1
ATOM 704 O O . HIS A 1 90 ? 1.787 -21.391 -0.307 1 98.81 90 HIS A O 1
ATOM 710 N N . TYR A 1 91 ? 1.78 -19.219 -0.599 1 98.25 91 TYR A N 1
ATOM 711 C CA . TYR A 1 91 ? 3.131 -19.078 -1.135 1 98.25 91 TYR A CA 1
ATOM 712 C C . TYR A 1 91 ? 4.008 -18.25 -0.202 1 98.25 91 TYR A C 1
ATOM 714 O O . TYR A 1 91 ? 3.576 -17.203 0.302 1 98.25 91 TYR A O 1
ATOM 722 N N . TRP A 1 92 ? 5.215 -18.719 0.101 1 96.56 92 TRP A N 1
ATOM 723 C CA . TRP A 1 92 ? 6.121 -17.844 0.838 1 96.56 92 TRP A CA 1
ATOM 724 C C . TRP A 1 92 ? 7.566 -18.062 0.396 1 96.56 92 TRP A C 1
ATOM 726 O O . TRP A 1 92 ? 7.91 -19.125 -0.12 1 96.56 92 TRP A O 1
ATOM 736 N N . THR A 1 93 ? 8.344 -17.016 0.503 1 94.44 93 THR A N 1
ATOM 737 C CA . THR A 1 93 ? 9.742 -17.047 0.098 1 94.44 93 THR A CA 1
ATOM 738 C C . THR A 1 93 ? 10.547 -15.984 0.838 1 94.44 93 THR A C 1
ATOM 740 O O . THR A 1 93 ? 9.977 -15.125 1.511 1 94.44 93 THR A O 1
ATOM 743 N N . GLN A 1 94 ? 11.836 -16.141 0.787 1 92.81 94 GLN A N 1
ATOM 744 C CA . GLN A 1 94 ? 12.742 -15.094 1.257 1 92.81 94 GLN A CA 1
ATOM 745 C C . GLN A 1 94 ? 13.117 -14.141 0.129 1 92.81 94 GLN A C 1
ATOM 747 O O . GLN A 1 94 ? 13.727 -14.539 -0.863 1 92.81 94 GLN A O 1
ATOM 752 N N . THR A 1 95 ? 12.742 -12.828 0.306 1 87.19 95 THR A N 1
ATOM 753 C CA . THR A 1 95 ? 12.977 -11.859 -0.759 1 87.19 95 THR A CA 1
ATOM 754 C C . THR A 1 95 ? 14.352 -11.211 -0.606 1 87.19 95 THR A C 1
ATOM 756 O O . THR A 1 95 ? 14.914 -10.711 -1.579 1 87.19 95 THR A O 1
ATOM 759 N N . ALA A 1 96 ? 14.828 -11.109 0.597 1 84.56 96 ALA A N 1
ATOM 760 C CA . ALA A 1 96 ? 16.156 -10.617 0.954 1 84.56 96 ALA A CA 1
ATOM 761 C C . ALA A 1 96 ? 16.641 -11.234 2.264 1 84.56 96 ALA A C 1
ATOM 763 O O . ALA A 1 96 ? 15.82 -11.641 3.102 1 84.56 96 ALA A O 1
ATOM 764 N N . THR A 1 97 ? 17.953 -11.297 2.426 1 85.44 97 THR A N 1
ATOM 765 C CA . THR A 1 97 ? 18.516 -12 3.572 1 85.44 97 THR A CA 1
ATOM 766 C C . THR A 1 97 ? 18.172 -11.273 4.871 1 85.44 97 THR A C 1
ATOM 768 O O . THR A 1 97 ? 18.078 -11.906 5.93 1 85.44 97 THR A O 1
ATOM 771 N N . ASP A 1 98 ? 18.047 -10 4.832 1 86.81 98 ASP A N 1
ATOM 772 C CA . ASP A 1 98 ? 17.844 -9.203 6.039 1 86.81 98 ASP A CA 1
ATOM 773 C C . ASP A 1 98 ? 16.359 -8.859 6.223 1 86.81 98 ASP A C 1
ATOM 775 O O . ASP A 1 98 ? 16.016 -7.977 7.012 1 86.81 98 ASP A O 1
ATOM 779 N N . LYS A 1 99 ? 15.484 -9.555 5.539 1 86.75 99 LYS A N 1
ATOM 780 C CA . LYS A 1 99 ? 14.055 -9.297 5.648 1 86.75 99 LYS A CA 1
ATOM 781 C C . LYS A 1 99 ? 13.297 -10.539 6.102 1 86.75 99 LYS A C 1
ATOM 783 O O . LYS A 1 99 ? 13.727 -11.664 5.832 1 86.75 99 LYS A O 1
ATOM 788 N N . PRO A 1 100 ? 12.188 -10.312 6.828 1 91.12 100 PRO A N 1
ATOM 789 C CA . PRO A 1 100 ? 11.352 -11.477 7.129 1 91.12 100 PRO A CA 1
ATOM 790 C C . PRO A 1 100 ? 10.812 -12.156 5.875 1 91.12 100 PRO A C 1
ATOM 792 O O . PRO A 1 100 ? 10.797 -11.555 4.797 1 91.12 100 PRO A O 1
ATOM 795 N N . LEU A 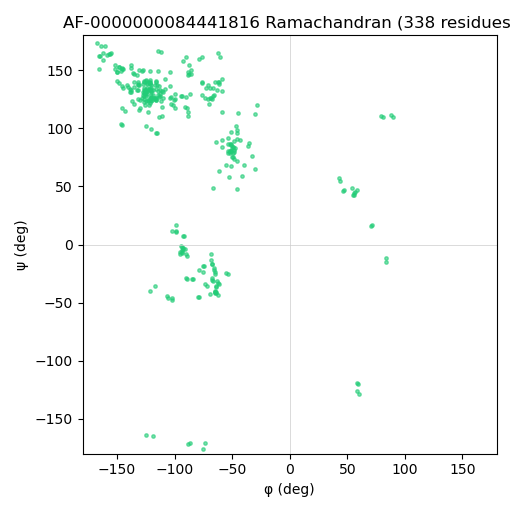1 101 ? 10.398 -13.352 6.004 1 94.06 101 LEU A N 1
ATOM 796 C CA . LEU A 1 101 ? 9.766 -14.062 4.895 1 94.06 101 LEU A CA 1
ATOM 797 C C . LEU A 1 101 ? 8.531 -13.312 4.402 1 94.06 101 LEU A C 1
ATOM 799 O O . LEU A 1 101 ? 7.785 -12.75 5.203 1 94.06 101 LEU A O 1
ATOM 803 N N . LEU A 1 102 ? 8.383 -13.352 3.104 1 93.69 102 LEU A N 1
ATOM 804 C CA . LEU A 1 102 ? 7.152 -12.875 2.488 1 93.69 102 LEU A CA 1
ATOM 805 C C . LEU A 1 102 ? 6.133 -14 2.361 1 93.69 102 LEU A C 1
ATOM 807 O O . LEU A 1 102 ? 6.453 -15.078 1.859 1 93.69 102 LEU A O 1
ATOM 811 N N . HIS A 1 103 ? 4.961 -13.758 2.857 1 97.06 103 HIS A N 1
ATOM 812 C CA . HIS A 1 103 ? 3.852 -14.703 2.736 1 97.06 103 HIS A CA 1
ATOM 813 C C . HIS A 1 103 ? 2.75 -14.148 1.841 1 97.06 103 HIS A C 1
ATOM 815 O O . HIS A 1 103 ? 2.365 -12.984 1.976 1 97.06 103 HIS A O 1
ATOM 821 N N . ALA A 1 104 ? 2.297 -14.953 0.948 1 97.81 104 ALA A N 1
ATOM 822 C CA . ALA A 1 104 ? 1.187 -14.594 0.07 1 97.81 104 ALA A CA 1
ATOM 823 C C . ALA A 1 104 ? 0.068 -15.625 0.147 1 97.81 104 ALA A C 1
ATOM 825 O O . ALA A 1 104 ? 0.322 -16.828 0.079 1 97.81 104 ALA A O 1
ATOM 826 N N . PHE A 1 105 ? -1.146 -15.164 0.316 1 98.44 105 PHE A N 1
ATOM 827 C CA . PHE A 1 105 ? -2.332 -16 0.417 1 98.44 105 PHE A CA 1
ATOM 828 C C . PHE A 1 105 ? -3.377 -15.594 -0.612 1 98.44 105 PHE A C 1
ATOM 830 O O . PHE A 1 105 ? -3.586 -14.398 -0.851 1 98.44 105 PHE A O 1
ATOM 837 N N . ALA A 1 106 ? -4.043 -16.562 -1.191 1 98.56 106 ALA A N 1
ATOM 838 C CA . ALA A 1 106 ? -5.172 -16.281 -2.074 1 98.56 106 ALA A CA 1
ATOM 839 C C . ALA A 1 106 ? -5.992 -17.531 -2.334 1 98.56 106 ALA A C 1
ATOM 841 O O . ALA A 1 106 ? -5.52 -18.656 -2.09 1 98.56 106 ALA A O 1
ATOM 842 N N . ASP A 1 107 ? -7.246 -17.328 -2.824 1 98.69 107 ASP A N 1
ATOM 843 C CA . ASP A 1 107 ? -8.031 -18.5 -3.244 1 98.69 107 ASP A CA 1
ATOM 844 C C . ASP A 1 107 ? -7.367 -19.203 -4.418 1 98.69 107 ASP A C 1
ATOM 846 O O . ASP A 1 107 ? -7.383 -20.438 -4.492 1 98.69 107 ASP A O 1
ATOM 850 N N . THR A 1 108 ? -6.777 -18.406 -5.27 1 98.81 108 THR A N 1
ATOM 851 C CA . THR A 1 108 ? -6.051 -18.906 -6.434 1 98.81 108 THR A CA 1
ATOM 852 C C . THR A 1 108 ? -4.75 -18.125 -6.637 1 98.81 108 THR A C 1
ATOM 854 O O . THR A 1 108 ? -4.734 -16.906 -6.547 1 98.81 108 THR A O 1
ATOM 857 N N . ILE A 1 109 ? -3.672 -18.797 -6.875 1 98.75 109 ILE A N 1
ATOM 858 C CA . ILE A 1 109 ? -2.395 -18.203 -7.246 1 98.75 109 ILE A CA 1
ATOM 859 C C . ILE A 1 109 ? -1.991 -18.672 -8.641 1 98.75 109 ILE A C 1
ATOM 861 O O . ILE A 1 109 ? -1.955 -19.859 -8.922 1 98.75 109 ILE A O 1
ATOM 865 N N . ARG A 1 110 ? -1.74 -17.734 -9.5 1 98.69 110 ARG A N 1
ATOM 866 C CA . ARG A 1 110 ? -1.288 -18.047 -10.852 1 98.69 110 ARG A CA 1
ATOM 867 C C . ARG A 1 110 ? 0.117 -17.5 -11.094 1 98.69 110 ARG A C 1
ATOM 869 O O . ARG A 1 110 ? 0.435 -16.375 -10.688 1 98.69 110 ARG A O 1
ATOM 876 N N . TYR A 1 111 ? 0.884 -18.328 -11.719 1 97.44 111 TYR A N 1
ATOM 877 C CA . TYR A 1 111 ? 2.248 -17.938 -12.062 1 97.44 111 TYR A CA 1
ATOM 878 C C . TYR A 1 111 ? 2.494 -18.094 -13.555 1 97.44 111 TYR A C 1
ATOM 880 O O . TYR A 1 111 ? 2.279 -19.156 -14.125 1 97.44 111 TYR A O 1
ATOM 888 N N . TYR A 1 112 ? 2.9 -16.953 -14.156 1 96.31 112 TYR A N 1
ATOM 889 C CA . TYR A 1 112 ? 3.293 -16.906 -15.562 1 96.31 112 TYR A CA 1
ATOM 890 C C . TYR A 1 112 ? 4.77 -16.547 -15.703 1 96.31 112 TYR A C 1
ATOM 892 O O . TYR A 1 112 ? 5.129 -15.375 -15.812 1 96.31 112 TYR A O 1
ATOM 900 N N . PRO A 1 113 ? 5.578 -17.594 -15.836 1 92.88 113 PRO A N 1
ATOM 901 C CA . PRO A 1 113 ? 7.016 -17.328 -15.789 1 92.88 113 PRO A CA 1
ATOM 902 C C . PRO A 1 113 ? 7.492 -16.469 -16.953 1 92.88 113 PRO A C 1
ATOM 904 O O . PRO A 1 113 ? 8.297 -15.555 -16.766 1 92.88 113 PRO A O 1
ATOM 907 N N . ASP A 1 114 ? 6.996 -16.688 -18.156 1 93 114 ASP A N 1
ATOM 908 C CA . ASP A 1 114 ? 7.465 -15.953 -19.328 1 93 114 ASP A CA 1
ATOM 909 C C . ASP A 1 114 ? 7.066 -14.477 -19.25 1 93 114 ASP A C 1
ATOM 911 O O . ASP A 1 114 ? 7.777 -13.609 -19.766 1 93 114 ASP A O 1
ATOM 915 N N . ARG A 1 115 ? 5.965 -14.219 -18.578 1 93.38 115 ARG A N 1
ATOM 916 C CA . ARG A 1 115 ? 5.492 -12.852 -18.422 1 93.38 115 ARG A CA 1
ATOM 917 C C . ARG A 1 115 ? 6.02 -12.234 -17.141 1 93.38 115 ARG A C 1
ATOM 919 O O . ARG A 1 115 ? 5.73 -11.07 -16.828 1 93.38 115 ARG A O 1
ATOM 926 N N . HIS A 1 116 ? 6.742 -13.008 -16.328 1 91 116 HIS A N 1
ATOM 927 C CA . HIS A 1 116 ? 7.25 -12.578 -15.023 1 91 116 HIS A CA 1
ATOM 928 C C . HIS A 1 116 ? 6.125 -12.07 -14.133 1 91 116 HIS A C 1
ATOM 930 O O . HIS A 1 116 ? 6.258 -11.031 -13.477 1 91 116 HIS A O 1
ATOM 936 N N . LEU A 1 117 ? 5.023 -12.828 -14.172 1 94.38 117 LEU A N 1
ATOM 937 C CA . LEU A 1 117 ? 3.807 -12.344 -13.523 1 94.38 117 LEU A CA 1
ATOM 938 C C . LEU A 1 117 ? 3.275 -13.375 -12.531 1 94.38 117 LEU A C 1
ATOM 940 O O . LEU A 1 117 ? 3.207 -14.57 -12.844 1 94.38 117 LEU A O 1
ATOM 944 N N . ILE A 1 118 ? 3.018 -12.906 -11.352 1 96.25 118 ILE A N 1
ATOM 945 C CA . ILE A 1 118 ? 2.285 -13.672 -10.344 1 96.25 118 ILE A CA 1
ATOM 946 C C . ILE A 1 118 ? 0.968 -12.969 -10.023 1 96.25 118 ILE A C 1
ATOM 948 O O . ILE A 1 118 ? 0.941 -11.758 -9.812 1 96.25 118 ILE A O 1
ATOM 952 N N . GLU A 1 119 ? -0.121 -13.719 -9.984 1 98.06 119 GLU A N 1
ATOM 953 C CA . GLU A 1 119 ? -1.424 -13.172 -9.625 1 98.06 119 GLU A CA 1
ATOM 954 C C . GLU A 1 119 ? -2.01 -13.883 -8.414 1 98.06 119 GLU A C 1
ATOM 956 O O . GLU A 1 119 ? -2.07 -15.117 -8.383 1 98.06 119 GLU A O 1
ATOM 961 N N . LEU A 1 120 ? -2.355 -13.133 -7.445 1 98.19 120 LEU A N 1
ATOM 962 C CA . LEU A 1 120 ? -3.15 -13.594 -6.312 1 98.19 120 LEU A CA 1
ATOM 963 C C . LEU A 1 120 ? -4.613 -13.203 -6.477 1 98.19 120 LEU A C 1
ATOM 965 O O . LEU A 1 120 ? -4.938 -12.016 -6.547 1 98.19 120 LEU A O 1
ATOM 969 N N . ILE A 1 121 ? -5.496 -14.195 -6.559 1 97.88 121 ILE A N 1
ATOM 970 C CA . ILE A 1 121 ? -6.883 -13.906 -6.914 1 97.88 121 ILE A CA 1
ATOM 971 C C . ILE A 1 121 ? -7.816 -14.414 -5.82 1 97.88 121 ILE A C 1
ATOM 973 O O . ILE A 1 121 ? -7.738 -15.586 -5.426 1 97.88 121 ILE A O 1
ATOM 977 N N . GLY A 1 122 ? -8.789 -13.484 -5.434 1 96.62 122 GLY A N 1
ATOM 978 C CA . GLY A 1 122 ? -9.727 -13.836 -4.379 1 96.62 122 GLY A CA 1
ATOM 979 C C . GLY A 1 122 ? -9.148 -13.695 -2.986 1 96.62 122 GLY A C 1
ATOM 980 O O . GLY A 1 122 ? -8.297 -14.492 -2.582 1 96.62 122 GLY A O 1
ATOM 981 N N . ASN A 1 123 ? -9.633 -12.695 -2.211 1 95.69 123 ASN A N 1
ATOM 982 C CA . ASN A 1 123 ? -9.164 -12.43 -0.854 1 95.69 123 ASN A CA 1
ATOM 983 C C . ASN A 1 123 ? -7.641 -12.445 -0.771 1 95.69 123 ASN A C 1
ATOM 985 O O . ASN A 1 123 ? -7.07 -13.125 0.081 1 95.69 123 ASN A O 1
ATOM 989 N N . ALA A 1 124 ? -6.992 -11.781 -1.712 1 97.81 124 ALA A N 1
ATOM 990 C CA . ALA A 1 124 ? -5.535 -11.789 -1.825 1 97.81 124 ALA A CA 1
ATOM 991 C C . ALA A 1 124 ? -4.891 -11.023 -0.674 1 97.81 124 ALA A C 1
ATOM 993 O O . ALA A 1 124 ? -5.352 -9.938 -0.309 1 97.81 124 ALA A O 1
ATOM 994 N N . ARG A 1 125 ? -3.84 -11.594 -0.073 1 97.25 125 ARG A N 1
ATOM 995 C CA . ARG A 1 125 ? -3.119 -10.969 1.033 1 97.25 125 ARG A CA 1
ATOM 996 C C . ARG A 1 125 ? -1.627 -11.281 0.958 1 97.25 125 ARG A C 1
ATOM 998 O O . ARG A 1 125 ? -1.237 -12.43 0.723 1 97.25 125 ARG A O 1
ATOM 1005 N N . VAL A 1 126 ? -0.837 -10.25 1.148 1 96.75 126 VAL A N 1
ATOM 1006 C CA . VAL A 1 126 ? 0.613 -10.375 1.25 1 96.75 126 VAL A CA 1
ATOM 1007 C C . VAL A 1 126 ? 1.085 -9.828 2.598 1 96.75 126 VAL A C 1
ATOM 1009 O O . VAL A 1 126 ? 0.658 -8.758 3.023 1 96.75 126 VAL A O 1
ATOM 1012 N N . GLU A 1 127 ? 1.938 -10.609 3.215 1 95.94 127 GLU A N 1
ATOM 1013 C CA . GLU A 1 127 ? 2.473 -10.219 4.516 1 95.94 127 GLU A CA 1
ATOM 1014 C C . GLU A 1 127 ? 3.992 -10.352 4.551 1 95.94 127 GLU A C 1
ATOM 1016 O O . GLU A 1 127 ? 4.547 -11.328 4.035 1 95.94 127 GLU A O 1
ATOM 1021 N N . GLN A 1 128 ? 4.621 -9.352 5.129 1 92.5 128 GLN A N 1
ATOM 1022 C CA . GLN A 1 128 ? 6.047 -9.391 5.434 1 92.5 128 GLN A CA 1
ATOM 1023 C C . GLN A 1 128 ? 6.348 -8.695 6.758 1 92.5 128 GLN A C 1
ATOM 1025 O O . GLN A 1 128 ? 6.156 -7.48 6.883 1 92.5 128 GLN A O 1
ATOM 1030 N N . GLY A 1 129 ? 6.824 -9.508 7.719 1 92.31 129 GLY A N 1
ATOM 1031 C CA . GLY A 1 129 ? 6.848 -8.961 9.062 1 92.31 129 GLY A CA 1
ATOM 1032 C C . GLY A 1 129 ? 5.469 -8.57 9.57 1 92.31 129 GLY A C 1
ATOM 1033 O O . GLY A 1 129 ? 4.535 -9.367 9.516 1 92.31 129 GLY A O 1
ATOM 1034 N N . ASP A 1 130 ? 5.395 -7.34 10.055 1 92.44 130 ASP A N 1
ATOM 1035 C CA . ASP A 1 130 ? 4.117 -6.879 10.586 1 92.44 130 ASP A CA 1
ATOM 1036 C C . ASP A 1 130 ? 3.311 -6.137 9.523 1 92.44 130 ASP A C 1
ATOM 1038 O O . ASP A 1 130 ? 2.143 -5.809 9.742 1 92.44 130 ASP A O 1
ATOM 1042 N N . ASN A 1 131 ? 3.887 -5.895 8.359 1 92.56 131 ASN A N 1
ATOM 1043 C CA . ASN A 1 131 ? 3.225 -5.152 7.297 1 92.56 131 ASN A CA 1
ATOM 1044 C C . ASN A 1 131 ? 2.346 -6.062 6.441 1 92.56 131 ASN A C 1
ATOM 1046 O O . ASN A 1 131 ? 2.656 -7.238 6.258 1 92.56 131 ASN A O 1
ATOM 1050 N N . SER A 1 132 ? 1.319 -5.527 5.902 1 95.81 132 SER A N 1
ATOM 1051 C CA . SER A 1 132 ? 0.426 -6.336 5.082 1 95.81 132 SER A CA 1
ATOM 1052 C C . SER A 1 132 ? -0.213 -5.504 3.973 1 95.81 132 SER A C 1
ATOM 1054 O O . SER A 1 132 ? -0.288 -4.277 4.074 1 95.81 132 SER A O 1
ATOM 1056 N N . PHE A 1 133 ? -0.561 -6.16 2.904 1 95.62 133 PHE A N 1
ATOM 1057 C CA . PHE A 1 133 ? -1.259 -5.652 1.729 1 95.62 133 PHE A CA 1
ATOM 1058 C C . PHE A 1 133 ? -2.361 -6.609 1.297 1 95.62 133 PHE A C 1
ATOM 1060 O O . PHE A 1 133 ? -2.098 -7.777 1.008 1 95.62 133 PHE A O 1
ATOM 1067 N N . SER A 1 134 ? -3.637 -6.148 1.262 1 97.19 134 SER A N 1
ATOM 1068 C CA . SER A 1 134 ? -4.746 -7.016 0.872 1 97.19 134 SER A CA 1
ATOM 1069 C C . SER A 1 134 ? -5.629 -6.344 -0.175 1 97.19 134 SER A C 1
ATOM 1071 O O . SER A 1 134 ? -5.77 -5.117 -0.183 1 97.19 134 SER A O 1
ATOM 1073 N N . ALA A 1 135 ? -6.219 -7.129 -0.998 1 97.06 135 ALA A N 1
ATOM 1074 C CA . ALA A 1 135 ? -7.113 -6.691 -2.066 1 97.06 135 ALA A CA 1
ATOM 1075 C C . ALA A 1 135 ? -7.887 -7.867 -2.65 1 97.06 135 ALA A C 1
ATOM 1077 O O . ALA A 1 135 ? -7.664 -9.016 -2.266 1 97.06 135 ALA A O 1
ATOM 1078 N N . ALA A 1 136 ? -8.844 -7.512 -3.559 1 96.38 136 ALA A N 1
ATOM 1079 C CA . ALA A 1 136 ? -9.547 -8.586 -4.254 1 96.38 136 ALA A CA 1
ATOM 1080 C C . ALA A 1 136 ? -8.594 -9.383 -5.141 1 96.38 136 ALA A C 1
ATOM 1082 O O . ALA A 1 136 ? -8.648 -10.609 -5.176 1 96.38 136 ALA A O 1
ATOM 1083 N N . LYS A 1 137 ? -7.75 -8.688 -5.805 1 97.56 137 LYS A N 1
ATOM 1084 C CA . LYS A 1 137 ? -6.707 -9.258 -6.648 1 97.56 137 LYS A CA 1
ATOM 1085 C C . LYS A 1 137 ? -5.414 -8.461 -6.547 1 97.56 137 LYS A C 1
ATOM 1087 O O . LYS A 1 137 ? -5.441 -7.227 -6.539 1 97.56 137 LYS A O 1
ATOM 1092 N N . ILE A 1 138 ? -4.277 -9.148 -6.465 1 96.62 138 ILE A N 1
ATOM 1093 C CA . ILE A 1 138 ? -2.949 -8.547 -6.484 1 96.62 138 ILE A CA 1
ATOM 1094 C C . ILE A 1 138 ? -2.127 -9.141 -7.625 1 96.62 138 ILE A C 1
ATOM 1096 O O . ILE A 1 138 ? -2.01 -10.367 -7.738 1 96.62 138 ILE A O 1
ATOM 1100 N N . SER A 1 139 ? -1.64 -8.344 -8.492 1 97 139 SER A N 1
ATOM 1101 C CA . SER A 1 139 ? -0.726 -8.758 -9.555 1 97 139 SER A CA 1
ATOM 1102 C C . SER A 1 139 ? 0.687 -8.242 -9.297 1 97 139 SER A C 1
ATOM 1104 O O . SER A 1 139 ? 0.879 -7.062 -9 1 97 139 SER A O 1
ATOM 1106 N N . TYR A 1 140 ? 1.585 -9.133 -9.469 1 94.25 140 TYR A N 1
ATOM 1107 C CA . TYR A 1 140 ? 2.98 -8.766 -9.25 1 94.25 140 TYR A CA 1
ATOM 1108 C C . TYR A 1 140 ? 3.828 -9.094 -10.477 1 94.25 140 TYR A C 1
ATOM 1110 O O . TYR A 1 140 ? 3.934 -10.25 -10.875 1 94.25 140 TYR A O 1
ATOM 1118 N N . ASP A 1 141 ? 4.438 -8.055 -11.031 1 91.69 141 ASP A N 1
ATOM 1119 C CA . ASP A 1 141 ? 5.457 -8.203 -12.062 1 91.69 141 ASP A CA 1
ATOM 1120 C C . ASP A 1 141 ? 6.848 -8.352 -11.453 1 91.69 141 ASP A C 1
ATOM 1122 O O . ASP A 1 141 ? 7.406 -7.383 -10.93 1 91.69 141 ASP A O 1
ATOM 1126 N N . THR A 1 142 ? 7.402 -9.523 -11.578 1 85.19 142 THR A N 1
ATOM 1127 C CA . THR A 1 142 ? 8.641 -9.836 -10.867 1 85.19 142 THR A CA 1
ATOM 1128 C C . THR A 1 142 ? 9.828 -9.164 -11.539 1 85.19 142 THR A C 1
ATOM 1130 O O . THR A 1 142 ? 10.875 -8.969 -10.906 1 85.19 142 THR A O 1
ATOM 1133 N N . LEU A 1 143 ? 9.719 -8.852 -12.789 1 83 143 LEU A N 1
ATOM 1134 C CA . LEU A 1 143 ? 10.797 -8.172 -13.5 1 83 143 LEU A CA 1
ATOM 1135 C C . LEU A 1 143 ? 10.82 -6.684 -13.18 1 83 143 LEU A C 1
ATOM 1137 O O . LEU A 1 143 ? 11.867 -6.133 -12.836 1 83 143 LEU A O 1
ATOM 1141 N N . LYS A 1 144 ? 9.648 -6.066 -13.188 1 82.06 144 LYS A N 1
ATOM 1142 C CA . LYS A 1 144 ? 9.539 -4.629 -12.961 1 82.06 144 LYS A CA 1
ATOM 1143 C C . LYS A 1 144 ? 9.367 -4.324 -11.477 1 82.06 144 LYS A C 1
ATOM 1145 O O . LYS A 1 144 ? 9.367 -3.158 -11.07 1 82.06 144 LYS A O 1
ATOM 1150 N N . GLN A 1 145 ? 9.18 -5.328 -10.703 1 83.88 145 GLN A N 1
ATOM 1151 C CA . GLN A 1 145 ? 8.914 -5.156 -9.273 1 83.88 145 GLN A CA 1
ATOM 1152 C C . GLN A 1 145 ? 7.734 -4.219 -9.047 1 83.88 145 GLN A C 1
ATOM 1154 O O . GLN A 1 145 ? 7.832 -3.264 -8.273 1 83.88 145 GLN A O 1
ATOM 1159 N N . HIS A 1 146 ? 6.719 -4.516 -9.75 1 87.88 146 HIS A N 1
ATOM 1160 C CA . HIS A 1 146 ? 5.5 -3.717 -9.836 1 87.88 146 HIS A CA 1
ATOM 1161 C C . HIS A 1 146 ? 4.293 -4.492 -9.312 1 87.88 146 HIS A C 1
ATOM 1163 O O . HIS A 1 146 ? 4.047 -5.625 -9.742 1 87.88 146 HIS A O 1
ATOM 1169 N N . VAL A 1 147 ? 3.582 -3.811 -8.32 1 90.62 147 VAL A N 1
ATOM 1170 C CA . VAL A 1 147 ? 2.406 -4.43 -7.715 1 90.62 147 VAL A CA 1
ATOM 1171 C C . VAL A 1 147 ? 1.157 -3.631 -8.086 1 90.62 147 VAL A C 1
ATOM 1173 O O . VAL A 1 147 ? 1.12 -2.408 -7.918 1 90.62 147 VAL A O 1
ATOM 1176 N N . LEU A 1 148 ? 0.229 -4.363 -8.609 1 93.38 148 LEU A N 1
ATOM 1177 C CA . LEU A 1 148 ? -1.059 -3.77 -8.953 1 93.38 148 LEU A CA 1
ATOM 1178 C C . LEU A 1 148 ? -2.191 -4.461 -8.203 1 93.38 148 LEU A C 1
ATOM 1180 O O . LEU A 1 148 ? -2.203 -5.688 -8.078 1 93.38 148 LEU A O 1
ATOM 1184 N N . SER A 1 149 ? -3 -3.584 -7.637 1 94.62 149 SER A N 1
ATOM 1185 C CA . SER A 1 149 ? -4.23 -4.16 -7.102 1 94.62 149 SER A CA 1
ATOM 1186 C C . SER A 1 149 ? -5.418 -3.861 -8.008 1 94.62 149 SER A C 1
ATOM 1188 O O . SER A 1 149 ? -5.43 -2.85 -8.711 1 94.62 149 SER A O 1
ATOM 1190 N N . LYS A 1 150 ? -6.293 -4.746 -8.016 1 89 150 LYS A N 1
ATOM 1191 C CA . LYS A 1 150 ? -7.543 -4.543 -8.734 1 89 150 LYS A CA 1
ATOM 1192 C C . LYS A 1 150 ? -8.75 -4.742 -7.82 1 89 150 LYS A C 1
ATOM 1194 O O . LYS A 1 150 ? -8.75 -5.645 -6.98 1 89 150 LYS A O 1
ATOM 1199 N N . SER A 1 151 ? -9.672 -3.893 -8.086 1 87.25 151 SER A N 1
ATOM 1200 C CA . SER A 1 151 ? -10.891 -3.951 -7.289 1 87.25 151 SER A CA 1
ATOM 1201 C C . SER A 1 151 ? -11.906 -4.906 -7.91 1 87.25 151 SER A C 1
ATOM 1203 O O . SER A 1 151 ? -11.961 -5.055 -9.133 1 87.25 151 SER A O 1
ATOM 1205 N N . ASP A 1 152 ? -12.617 -5.527 -7.051 1 88 152 ASP A N 1
ATOM 1206 C CA . ASP A 1 152 ? -13.766 -6.305 -7.516 1 88 152 ASP A CA 1
ATOM 1207 C C . ASP A 1 152 ? -15.07 -5.559 -7.262 1 88 152 ASP A C 1
ATOM 1209 O O . ASP A 1 152 ? -16.156 -6.129 -7.41 1 88 152 ASP A O 1
ATOM 1213 N N . GLY A 1 153 ? -14.953 -4.359 -6.938 1 87.25 153 GLY A N 1
ATOM 1214 C CA . GLY A 1 153 ? -16.109 -3.529 -6.648 1 87.25 153 GLY A CA 1
ATOM 1215 C C . GLY A 1 153 ? -16.609 -3.67 -5.219 1 87.25 153 GLY A C 1
ATOM 1216 O O . GLY A 1 153 ? -17.453 -2.9 -4.773 1 87.25 153 GLY A O 1
ATOM 1217 N N . LYS A 1 154 ? -16.141 -4.648 -4.453 1 87.25 154 LYS A N 1
ATOM 1218 C CA . LYS A 1 154 ? -16.609 -4.926 -3.1 1 87.25 154 LYS A CA 1
ATOM 1219 C C . LYS A 1 154 ? -15.469 -4.84 -2.094 1 87.25 154 LYS A C 1
ATOM 1221 O O . LYS A 1 154 ? -15.641 -4.305 -0.996 1 87.25 154 LYS A O 1
ATOM 1226 N N . THR A 1 155 ? -14.367 -5.344 -2.512 1 89.44 155 THR A N 1
ATOM 1227 C CA . THR A 1 155 ? -13.211 -5.43 -1.623 1 89.44 155 THR A CA 1
ATOM 1228 C C . THR A 1 155 ? -12.234 -4.285 -1.889 1 89.44 155 THR A C 1
ATOM 1230 O O . THR A 1 155 ? -11.797 -4.09 -3.023 1 89.44 155 THR A O 1
ATOM 1233 N N . ARG A 1 156 ? -11.961 -3.588 -0.834 1 92.31 156 ARG A N 1
ATOM 1234 C CA . ARG A 1 156 ? -11.031 -2.477 -0.973 1 92.31 156 ARG A CA 1
ATOM 1235 C C . ARG A 1 156 ? -9.586 -2.945 -0.794 1 92.31 156 ARG A C 1
ATOM 1237 O O . ARG A 1 156 ? -9.344 -3.994 -0.196 1 92.31 156 ARG A O 1
ATOM 1244 N N . THR A 1 157 ? -8.648 -2.195 -1.403 1 96.19 157 THR A N 1
ATOM 1245 C CA . THR A 1 157 ? -7.227 -2.402 -1.167 1 96.19 157 THR A CA 1
ATOM 1246 C C . THR A 1 157 ? -6.812 -1.822 0.183 1 96.19 157 THR A C 1
ATOM 1248 O O . THR A 1 157 ? -7.148 -0.68 0.502 1 96.19 157 THR A O 1
ATOM 1251 N N . MET A 1 158 ? -6.145 -2.615 0.997 1 96 158 MET A N 1
ATOM 1252 C CA . MET A 1 158 ? -5.723 -2.189 2.328 1 96 158 MET A CA 1
ATOM 1253 C C . MET A 1 158 ? -4.234 -2.438 2.533 1 96 158 MET A C 1
ATOM 1255 O O . MET A 1 158 ? -3.752 -3.553 2.33 1 96 158 MET A O 1
ATOM 1259 N N . ILE A 1 159 ? -3.529 -1.416 2.912 1 96 159 ILE A N 1
ATOM 1260 C CA . ILE A 1 159 ? -2.119 -1.494 3.281 1 96 159 ILE A CA 1
ATOM 1261 C C . ILE A 1 159 ? -1.955 -1.157 4.762 1 96 159 ILE A C 1
ATOM 1263 O O . ILE A 1 159 ? -2.455 -0.133 5.23 1 96 159 ILE A O 1
ATOM 1267 N N . VAL A 1 160 ? -1.304 -1.964 5.508 1 96.88 160 VAL A N 1
ATOM 1268 C CA . VAL A 1 160 ? -1.011 -1.743 6.918 1 96.88 160 VAL A CA 1
ATOM 1269 C C . VAL A 1 160 ? 0.5 -1.756 7.141 1 96.88 160 VAL A C 1
ATOM 1271 O O . VAL A 1 160 ? 1.167 -2.754 6.859 1 96.88 160 VAL A O 1
ATOM 1274 N N . ILE A 1 161 ? 1.034 -0.69 7.672 1 93.38 161 ILE A N 1
ATOM 1275 C CA . ILE A 1 161 ? 2.467 -0.544 7.906 1 93.38 161 ILE A CA 1
ATOM 1276 C C . ILE A 1 161 ? 2.73 -0.324 9.391 1 93.38 161 ILE A C 1
ATOM 1278 O O . ILE A 1 161 ? 2.166 0.588 10 1 93.38 161 ILE A O 1
ATOM 1282 N N . HIS A 1 162 ? 3.602 -1.09 9.891 1 92.06 162 HIS A N 1
ATOM 1283 C CA . HIS A 1 162 ? 4.012 -0.957 11.289 1 92.06 162 HIS A CA 1
ATOM 1284 C C . HIS A 1 162 ? 5.371 -0.277 11.398 1 92.06 162 HIS A C 1
ATOM 1286 O O . HIS A 1 162 ? 6.316 -0.657 10.703 1 92.06 162 HIS A O 1
ATOM 1292 N N . PRO A 1 163 ? 5.352 0.847 12.242 1 85.94 163 PRO A N 1
ATOM 1293 C CA . PRO A 1 163 ? 6.637 1.531 12.422 1 85.94 163 PRO A CA 1
ATOM 1294 C C . PRO A 1 163 ? 7.695 0.638 13.062 1 85.94 163 PRO A C 1
ATOM 1296 O O . PRO A 1 163 ? 7.363 -0.26 13.836 1 85.94 163 PRO A O 1
ATOM 1299 N N . ASP A 1 164 ? 8.883 0.835 12.492 1 72.94 164 ASP A N 1
ATOM 1300 C CA . ASP A 1 164 ? 9.992 0.043 13.016 1 72.94 164 ASP A CA 1
ATOM 1301 C C . ASP A 1 164 ? 10.195 0.301 14.508 1 72.94 164 ASP A C 1
ATOM 1303 O O . ASP A 1 164 ? 10.023 1.429 14.977 1 72.94 164 ASP A O 1
ATOM 1307 N N . LYS A 1 165 ? 9.961 -0.736 15.406 1 60.62 165 LYS A N 1
ATOM 1308 C CA . LYS A 1 165 ? 10.234 -0.625 16.828 1 60.62 165 LYS A CA 1
ATOM 1309 C C . LYS A 1 165 ? 11.656 -0.137 17.094 1 60.62 165 LYS A C 1
ATOM 1311 O O . LYS A 1 165 ? 12.617 -0.704 16.562 1 60.62 165 LYS A O 1
ATOM 1316 N N . GLN A 1 166 ? 11.945 1.175 17 1 50 166 GLN A N 1
ATOM 1317 C CA . GLN A 1 166 ? 13.281 1.516 17.469 1 50 166 GLN A CA 1
ATOM 1318 C C . GLN A 1 166 ? 13.594 0.849 18.797 1 50 166 GLN A C 1
ATOM 1320 O O . GLN A 1 166 ? 12.773 0.89 19.719 1 50 166 GLN A O 1
ATOM 1325 N N . THR A 1 167 ? 14.148 -0.301 18.828 1 43.5 167 THR A N 1
ATOM 1326 C CA . THR A 1 167 ? 14.766 -0.805 20.047 1 43.5 167 THR A CA 1
ATOM 1327 C C . THR A 1 167 ? 15.422 0.328 20.828 1 43.5 167 THR A C 1
ATOM 1329 O O . THR A 1 167 ? 16.266 1.044 20.297 1 43.5 167 THR A O 1
ATOM 1332 N N . GLY A 1 168 ? 14.844 1.095 21.703 1 38.38 168 GLY A N 1
ATOM 1333 C CA . GLY A 1 168 ? 15.508 1.838 22.75 1 38.38 168 GLY A CA 1
ATOM 1334 C C . GLY A 1 168 ? 16.781 1.163 23.25 1 38.38 168 GLY A C 1
ATOM 1335 O O . GLY A 1 168 ? 16.719 0.113 23.891 1 38.38 168 GLY A O 1
ATOM 1336 N N . LYS A 1 169 ? 17.875 0.933 22.609 1 36.22 169 LYS A N 1
ATOM 1337 C CA . LYS A 1 169 ? 19.047 0.742 23.469 1 36.22 169 LYS A CA 1
ATOM 1338 C C . LYS A 1 169 ? 19.109 1.81 24.547 1 36.22 169 LYS A C 1
ATOM 1340 O O . LYS A 1 169 ? 19.109 3.006 24.25 1 36.22 169 LYS A O 1
ATOM 1345 N N . LYS A 1 170 ? 18.609 1.592 25.812 1 35 170 LYS A N 1
ATOM 1346 C CA . LYS A 1 170 ? 19.203 2.232 26.984 1 35 170 LYS A CA 1
ATOM 1347 C C . LYS A 1 170 ? 20.688 2.516 26.75 1 35 170 LYS A C 1
ATOM 1349 O O . LYS A 1 170 ? 21.453 1.61 26.406 1 35 170 LYS A O 1
ATOM 1354 N N . ALA A 1 171 ? 21.109 3.773 26.812 1 28.83 171 ALA A N 1
ATOM 1355 C CA . ALA A 1 171 ? 22.438 4.086 27.359 1 28.83 171 ALA A CA 1
ATOM 1356 C C . ALA A 1 171 ? 22.641 3.434 28.719 1 28.83 171 ALA A C 1
ATOM 1358 O O . ALA A 1 171 ? 21.703 3.383 29.531 1 28.83 171 ALA A O 1
ATOM 1359 N N . MET B 1 1 ? 13.055 60.594 43.875 1 36.78 1 MET B N 1
ATOM 1360 C CA . MET B 1 1 ? 13.688 59.438 43.25 1 36.78 1 MET B CA 1
ATOM 1361 C C . MET B 1 1 ? 12.648 58.375 42.875 1 36.78 1 MET B C 1
ATOM 1363 O O . MET B 1 1 ? 12.18 57.625 43.719 1 36.78 1 MET B O 1
ATOM 1367 N N . ASP B 1 2 ? 11.641 58.812 42.031 1 44.38 2 ASP B N 1
ATOM 1368 C CA . ASP B 1 2 ? 10.469 58.094 41.531 1 44.38 2 ASP B CA 1
ATOM 1369 C C . ASP B 1 2 ? 10.883 56.844 40.75 1 44.38 2 ASP B C 1
ATOM 1371 O O . ASP B 1 2 ? 11.648 56.906 39.812 1 44.38 2 ASP B O 1
ATOM 1375 N N . LYS B 1 3 ? 11 55.688 41.5 1 50.41 3 LYS B N 1
ATOM 1376 C CA . LYS B 1 3 ? 11.266 54.344 40.938 1 50.41 3 LYS B CA 1
ATOM 1377 C C . LYS B 1 3 ? 10.297 54.031 39.812 1 50.41 3 LYS B C 1
ATOM 1379 O O . LYS B 1 3 ? 9.078 54 40 1 50.41 3 LYS B O 1
ATOM 1384 N N . LEU B 1 4 ? 10.609 54.438 38.594 1 47.03 4 LEU B N 1
ATOM 1385 C CA . LEU B 1 4 ? 9.93 53.938 37.406 1 47.03 4 LEU B CA 1
ATOM 1386 C C . LEU B 1 4 ? 9.883 52.438 37.375 1 47.03 4 LEU B C 1
ATOM 1388 O O . LEU B 1 4 ? 10.922 51.781 37.375 1 47.03 4 LEU B O 1
ATOM 1392 N N . PHE B 1 5 ? 8.906 51.781 38 1 47.19 5 PHE B N 1
ATOM 1393 C CA . PHE B 1 5 ? 8.633 50.344 37.875 1 47.19 5 PHE B CA 1
ATOM 1394 C C . PHE B 1 5 ? 8.516 49.938 36.406 1 47.19 5 PHE B C 1
ATOM 1396 O O . PHE B 1 5 ? 7.625 50.406 35.688 1 47.19 5 PHE B O 1
ATOM 1403 N N . LEU B 1 6 ? 9.617 49.625 35.75 1 44.62 6 LEU B N 1
ATOM 1404 C CA . LEU B 1 6 ? 9.609 49 34.406 1 44.62 6 LEU B CA 1
ATOM 1405 C C . LEU B 1 6 ? 8.766 47.75 34.406 1 44.62 6 LEU B C 1
ATOM 1407 O O . LEU B 1 6 ? 9.102 46.75 35.094 1 44.62 6 LEU B O 1
ATOM 1411 N N . PHE B 1 7 ? 7.453 47.844 34.312 1 42.03 7 PHE B N 1
ATOM 1412 C CA . PHE B 1 7 ? 6.605 46.719 34 1 42.03 7 PHE B CA 1
ATOM 1413 C C . PHE B 1 7 ? 7.121 45.969 32.781 1 42.03 7 PHE B C 1
ATOM 1415 O O . PHE B 1 7 ? 7.109 46.5 31.672 1 42.03 7 PHE B O 1
ATOM 1422 N N . PHE B 1 8 ? 8.07 45.062 32.938 1 42.66 8 PHE B N 1
ATOM 1423 C CA . PHE B 1 8 ? 8.43 44.062 31.938 1 42.66 8 PHE B CA 1
ATOM 1424 C C . PHE B 1 8 ? 7.191 43.344 31.422 1 42.66 8 PHE B C 1
ATOM 1426 O O . PHE B 1 8 ? 6.559 42.594 32.156 1 42.66 8 PHE B O 1
ATOM 1433 N N . LEU B 1 9 ? 6.41 43.938 30.516 1 37.28 9 LEU B N 1
ATOM 1434 C CA . LEU B 1 9 ? 5.402 43.219 29.766 1 37.28 9 LEU B CA 1
ATOM 1435 C C . LEU B 1 9 ? 5.992 41.938 29.156 1 37.28 9 LEU B C 1
ATOM 1437 O O . LEU B 1 9 ? 6.859 42 28.281 1 37.28 9 LEU B O 1
ATOM 1441 N N . LEU B 1 10 ? 6.035 40.906 29.922 1 37.56 10 LEU B N 1
ATOM 1442 C CA . LEU B 1 10 ? 6.305 39.562 29.406 1 37.56 10 LEU B CA 1
ATOM 1443 C C . LEU B 1 10 ? 5.449 39.25 28.188 1 37.56 10 LEU B C 1
ATOM 1445 O O . LEU B 1 10 ? 4.23 39.094 28.297 1 37.56 10 LEU B O 1
ATOM 1449 N N . ILE B 1 11 ? 5.727 39.812 27.031 1 37.47 11 ILE B N 1
ATOM 1450 C CA . ILE B 1 11 ? 5.145 39.312 25.797 1 37.47 11 ILE B CA 1
ATOM 1451 C C . ILE B 1 11 ? 5.324 37.812 25.703 1 37.47 11 ILE B C 1
ATOM 1453 O O . ILE B 1 11 ? 6.438 37.312 25.516 1 37.47 11 ILE B O 1
ATOM 1457 N N . LEU B 1 12 ? 4.527 37.062 26.469 1 38.03 12 LEU B N 1
ATOM 1458 C CA . LEU B 1 12 ? 4.465 35.625 26.172 1 38.03 12 LEU B CA 1
ATOM 1459 C C . LEU B 1 12 ? 4.238 35.375 24.688 1 38.03 12 LEU B C 1
ATOM 1461 O O . LEU B 1 12 ? 3.225 35.812 24.141 1 38.03 12 LEU B O 1
ATOM 1465 N N . PRO B 1 13 ? 5.285 35.281 23.906 1 38 13 PRO B N 1
ATOM 1466 C CA . PRO B 1 13 ? 4.973 34.844 22.547 1 38 13 PRO B CA 1
ATOM 1467 C C . PRO B 1 13 ? 3.959 33.688 22.516 1 38 13 PRO B C 1
ATOM 1469 O O . PRO B 1 13 ? 4.18 32.656 23.141 1 38 13 PRO B O 1
ATOM 1472 N N . LEU B 1 14 ? 2.631 33.938 22.453 1 35.94 14 LEU B N 1
ATOM 1473 C CA . LEU B 1 14 ? 1.699 32.906 22.031 1 35.94 14 LEU B CA 1
ATOM 1474 C C . LEU B 1 14 ? 2.273 32.125 20.859 1 35.94 14 LEU B C 1
ATOM 1476 O O . LEU B 1 14 ? 2.227 32.562 19.703 1 35.94 14 LEU B O 1
ATOM 1480 N N . THR B 1 15 ? 3.41 31.516 21.047 1 37.25 15 THR B N 1
ATOM 1481 C CA . THR B 1 15 ? 3.848 30.562 20.047 1 37.25 15 THR B CA 1
ATOM 1482 C C . THR B 1 15 ? 2.732 29.562 19.734 1 37.25 15 THR B C 1
ATOM 1484 O O . THR B 1 15 ? 2.361 28.75 20.578 1 37.25 15 THR B O 1
ATOM 1487 N N . PHE B 1 16 ? 1.724 29.969 18.984 1 39.06 16 PHE B N 1
ATOM 1488 C CA . PHE B 1 16 ? 0.863 28.984 18.344 1 39.06 16 PHE B CA 1
ATOM 1489 C C . PHE B 1 16 ? 1.683 27.812 17.812 1 39.06 16 PHE B C 1
ATOM 1491 O O . PHE B 1 16 ? 2.33 27.938 16.766 1 39.06 16 PHE B O 1
ATOM 1498 N N . GLN B 1 17 ? 2.238 27.031 18.766 1 44.06 17 GLN B N 1
ATOM 1499 C CA . GLN B 1 17 ? 2.861 25.797 18.328 1 44.06 17 GLN B CA 1
ATOM 1500 C C . GLN B 1 17 ? 1.915 24.984 17.438 1 44.06 17 GLN B C 1
ATOM 1502 O O . GLN B 1 17 ? 1.049 24.266 17.938 1 44.06 17 GLN B O 1
ATOM 1507 N N . CYS B 1 18 ? 1.616 25.531 16.219 1 45.25 18 CYS B N 1
ATOM 1508 C CA . CYS B 1 18 ? 0.814 24.812 15.234 1 45.25 18 CYS B CA 1
ATOM 1509 C C . CYS B 1 18 ? 1.501 23.516 14.812 1 45.25 18 CYS B C 1
ATOM 1511 O O . CYS B 1 18 ? 2.307 23.516 13.883 1 45.25 18 CYS B O 1
ATOM 1513 N N . ALA B 1 19 ? 1.673 22.578 15.805 1 54.66 19 ALA B N 1
ATOM 1514 C CA . ALA B 1 19 ? 2.111 21.281 15.281 1 54.66 19 ALA B CA 1
ATOM 1515 C C . ALA B 1 19 ? 0.993 20.594 14.508 1 54.66 19 ALA B C 1
ATOM 1517 O O . ALA B 1 19 ? -0.161 20.594 14.945 1 54.66 19 ALA B O 1
ATOM 1518 N N . PHE B 1 20 ? 1.199 20.297 13.242 1 57.91 20 PHE B N 1
ATOM 1519 C CA . PHE B 1 20 ? 0.183 19.641 12.43 1 57.91 20 PHE B CA 1
ATOM 1520 C C . PHE B 1 20 ? -0.046 18.203 12.906 1 57.91 20 PHE B C 1
ATOM 1522 O O . PHE B 1 20 ? -0.986 17.547 12.461 1 57.91 20 PHE B O 1
ATOM 1529 N N . ALA B 1 21 ? 0.724 17.625 13.812 1 71.19 21 ALA B N 1
ATOM 1530 C CA . ALA B 1 21 ? 0.435 16.312 14.367 1 71.19 21 ALA B CA 1
ATOM 1531 C C . ALA B 1 21 ? 1.26 16.047 15.625 1 71.19 21 ALA B C 1
ATOM 1533 O O . ALA B 1 21 ? 2.328 16.641 15.805 1 71.19 21 ALA B O 1
ATOM 1534 N N . LEU B 1 22 ? 0.702 15.234 16.5 1 74.44 22 LEU B N 1
ATOM 1535 C CA . LEU B 1 22 ? 1.466 14.789 17.656 1 74.44 22 LEU B CA 1
ATOM 1536 C C . LEU B 1 22 ? 2.621 13.891 17.234 1 74.44 22 LEU B C 1
ATOM 1538 O O . LEU B 1 22 ? 2.445 13 16.391 1 74.44 22 LEU B O 1
ATOM 1542 N N . PRO B 1 23 ? 3.814 14.109 17.781 1 74.06 23 PRO B N 1
ATOM 1543 C CA . PRO B 1 23 ? 4.977 13.289 17.422 1 74.06 23 PRO B CA 1
ATOM 1544 C C . PRO B 1 23 ? 4.723 11.797 17.594 1 74.06 23 PRO B C 1
ATOM 1546 O O . PRO B 1 23 ? 5.305 10.984 16.859 1 74.06 23 PRO B O 1
ATOM 1549 N N . GLN B 1 24 ? 3.82 11.383 18.453 1 83.75 24 GLN B N 1
ATOM 1550 C CA . GLN B 1 24 ? 3.59 9.969 18.75 1 83.75 24 GLN B CA 1
ATOM 1551 C C . GLN B 1 24 ? 2.84 9.289 17.594 1 83.75 24 GLN B C 1
ATOM 1553 O O . GLN B 1 24 ? 2.814 8.062 17.5 1 83.75 24 GLN B O 1
ATOM 1558 N N . ASP B 1 25 ? 2.225 10.086 16.766 1 87.19 25 ASP B N 1
ATOM 1559 C CA . ASP B 1 25 ? 1.437 9.492 15.688 1 87.19 25 ASP B CA 1
ATOM 1560 C C . ASP B 1 25 ? 2.318 8.68 14.742 1 87.19 25 ASP B C 1
ATOM 1562 O O . ASP B 1 25 ? 1.894 7.641 14.234 1 87.19 25 ASP B O 1
ATOM 1566 N N . LYS B 1 26 ? 3.51 9.141 14.586 1 83.81 26 LYS B N 1
ATOM 1567 C CA . LYS B 1 26 ? 4.41 8.461 13.664 1 83.81 26 LYS B CA 1
ATOM 1568 C C . LYS B 1 26 ? 4.785 7.074 14.188 1 83.81 26 LYS B C 1
ATOM 1570 O O . LYS B 1 26 ? 5.281 6.234 13.43 1 83.81 26 LYS B O 1
ATOM 1575 N N . GLU B 1 27 ? 4.562 6.852 15.438 1 90 27 GLU B N 1
ATOM 1576 C CA . GLU B 1 27 ? 4.902 5.57 16.047 1 90 27 GLU B CA 1
ATOM 1577 C C . GLU B 1 27 ? 3.711 4.613 16.016 1 90 27 GLU B C 1
ATOM 1579 O O . GLU B 1 27 ? 3.834 3.447 16.391 1 90 27 GLU B O 1
ATOM 1584 N N . LYS B 1 28 ? 2.67 5.047 15.555 1 93.06 28 LYS B N 1
ATOM 1585 C CA . LYS B 1 28 ? 1.465 4.223 15.508 1 93.06 28 LYS B CA 1
ATOM 1586 C C . LYS B 1 28 ? 1.347 3.494 14.172 1 93.06 28 LYS B C 1
ATOM 1588 O O . LYS B 1 28 ? 1.979 3.883 13.188 1 93.06 28 LYS B O 1
ATOM 1593 N N . VAL B 1 29 ? 0.602 2.424 14.172 1 95.06 29 VAL B N 1
ATOM 1594 C CA . VAL B 1 29 ? 0.325 1.676 12.945 1 95.06 29 VAL B CA 1
ATOM 1595 C C . VAL B 1 29 ? -0.362 2.584 11.93 1 95.06 29 VAL B C 1
ATOM 1597 O O . VAL B 1 29 ? -1.258 3.355 12.281 1 95.06 29 VAL B O 1
ATOM 1600 N N . MET B 1 30 ? 0.125 2.57 10.703 1 95.75 30 MET B N 1
ATOM 1601 C CA . MET B 1 30 ? -0.486 3.312 9.609 1 95.75 30 MET B CA 1
ATOM 1602 C C . MET B 1 30 ? -1.348 2.396 8.742 1 95.75 30 MET B C 1
ATOM 1604 O O . MET B 1 30 ? -0.906 1.319 8.344 1 95.75 30 MET B O 1
ATOM 1608 N N . GLU B 1 31 ? -2.539 2.783 8.5 1 97.5 31 GLU B N 1
ATOM 1609 C CA . GLU B 1 31 ? -3.445 2.082 7.602 1 97.5 31 GLU B CA 1
ATOM 1610 C C . GLU B 1 31 ? -3.814 2.951 6.402 1 97.5 31 GLU B C 1
ATOM 1612 O O . GLU B 1 31 ? -4.23 4.098 6.566 1 97.5 31 GLU B O 1
ATOM 1617 N N . LEU B 1 32 ? -3.58 2.453 5.215 1 97.69 32 LEU B N 1
ATOM 1618 C CA . LEU B 1 32 ? -3.947 3.113 3.969 1 97.69 32 LEU B CA 1
ATOM 1619 C C . LEU B 1 32 ? -4.902 2.244 3.156 1 97.69 32 LEU B C 1
ATOM 1621 O O . LEU B 1 32 ? -4.633 1.062 2.93 1 97.69 32 LEU B O 1
ATOM 1625 N N . SER B 1 33 ? -6.047 2.758 2.76 1 97.62 33 SER B N 1
ATOM 1626 C CA . SER B 1 33 ? -7.004 2.018 1.943 1 97.62 33 SER B CA 1
ATOM 1627 C C . SER B 1 33 ? -7.418 2.818 0.713 1 97.62 33 SER B C 1
ATOM 1629 O O . SER B 1 33 ? -7.387 4.051 0.729 1 97.62 33 SER B O 1
ATOM 1631 N N . ALA B 1 34 ? -7.727 2.166 -0.351 1 98 34 ALA B N 1
ATO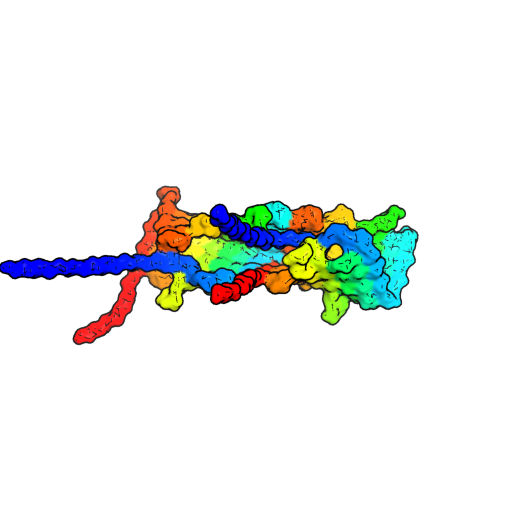M 1632 C CA . ALA B 1 34 ? -8.219 2.723 -1.609 1 98 34 ALA B CA 1
ATOM 1633 C C . ALA B 1 34 ? -8.922 1.658 -2.443 1 98 34 ALA B C 1
ATOM 1635 O O . ALA B 1 34 ? -8.875 0.47 -2.113 1 98 34 ALA B O 1
ATOM 1636 N N . ASP B 1 35 ? -9.562 2.096 -3.494 1 97.12 35 ASP B N 1
ATOM 1637 C CA . ASP B 1 35 ? -10.148 1.105 -4.395 1 97.12 35 ASP B CA 1
ATOM 1638 C C . ASP B 1 35 ? -9.062 0.334 -5.137 1 97.12 35 ASP B C 1
ATOM 1640 O O . ASP B 1 35 ? -9.141 -0.888 -5.277 1 97.12 35 ASP B O 1
ATOM 1644 N N . THR B 1 36 ? -8.102 1.027 -5.566 1 96 36 THR B N 1
ATOM 1645 C CA . THR B 1 36 ? -6.984 0.398 -6.262 1 96 36 THR B CA 1
ATOM 1646 C C . THR B 1 36 ? -5.656 0.997 -5.809 1 96 36 THR B C 1
ATOM 1648 O O . THR B 1 36 ? -5.609 2.137 -5.34 1 96 36 THR B O 1
ATOM 1651 N N . ALA B 1 37 ? -4.633 0.205 -5.941 1 95.94 37 ALA B N 1
ATOM 1652 C CA . ALA B 1 37 ? -3.264 0.649 -5.691 1 95.94 37 ALA B CA 1
ATOM 1653 C C . ALA B 1 37 ? -2.322 0.163 -6.789 1 95.94 37 ALA B C 1
ATOM 1655 O O . ALA B 1 37 ? -2.469 -0.954 -7.293 1 95.94 37 ALA B O 1
ATOM 1656 N N . ASP B 1 38 ? -1.407 0.983 -7.211 1 96.25 38 ASP B N 1
ATOM 1657 C CA . ASP B 1 38 ? -0.327 0.723 -8.156 1 96.25 38 ASP B CA 1
ATOM 1658 C C . ASP B 1 38 ? 1.03 1.072 -7.555 1 96.25 38 ASP B C 1
ATOM 1660 O O . ASP B 1 38 ? 1.361 2.25 -7.398 1 96.25 38 ASP B O 1
ATOM 1664 N N . LEU B 1 39 ? 1.75 0.051 -7.121 1 94.38 39 LEU B N 1
ATOM 1665 C CA . LEU B 1 39 ? 3.016 0.243 -6.426 1 94.38 39 LEU B CA 1
ATOM 1666 C C . LEU B 1 39 ? 4.188 -0.228 -7.281 1 94.38 39 LEU B C 1
ATOM 1668 O O . LEU B 1 39 ? 4.254 -1.401 -7.656 1 94.38 39 LEU B O 1
ATOM 1672 N N . ASN B 1 40 ? 5.039 0.672 -7.598 1 93.31 40 ASN B N 1
ATOM 1673 C CA . ASN B 1 40 ? 6.238 0.363 -8.375 1 93.31 40 ASN B CA 1
ATOM 1674 C C . ASN B 1 40 ? 7.5 0.493 -7.527 1 93.31 40 ASN B C 1
ATOM 1676 O O . ASN B 1 40 ? 7.922 1.604 -7.203 1 93.31 40 ASN B O 1
ATOM 1680 N N . GLU B 1 41 ? 8.078 -0.568 -7.262 1 86.44 41 GLU B N 1
ATOM 1681 C CA . GLU B 1 41 ? 9.258 -0.564 -6.402 1 86.44 41 GLU B CA 1
ATOM 1682 C C . GLU B 1 41 ? 10.477 -0.005 -7.133 1 86.44 41 GLU B C 1
ATOM 1684 O O . GLU B 1 41 ? 11.359 0.583 -6.512 1 86.44 41 GLU B O 1
ATOM 1689 N N . GLN B 1 42 ? 10.57 -0.243 -8.43 1 86.31 42 GLN B N 1
ATOM 1690 C CA . GLN B 1 42 ? 11.711 0.236 -9.203 1 86.31 42 GLN B CA 1
ATOM 1691 C C . GLN B 1 42 ? 11.766 1.761 -9.219 1 86.31 42 GLN B C 1
ATOM 1693 O O . GLN B 1 42 ? 12.836 2.352 -9.078 1 86.31 42 GLN B O 1
ATOM 1698 N N . THR B 1 43 ? 10.594 2.355 -9.359 1 90.62 43 THR B N 1
ATOM 1699 C CA . THR B 1 43 ? 10.547 3.812 -9.414 1 90.62 43 THR B CA 1
ATOM 1700 C C . THR B 1 43 ? 10.242 4.395 -8.031 1 90.62 43 THR B C 1
ATOM 1702 O O . THR B 1 43 ? 10.273 5.613 -7.852 1 90.62 43 THR B O 1
ATOM 1705 N N . HIS B 1 44 ? 9.922 3.578 -7.082 1 93.31 44 HIS B N 1
ATOM 1706 C CA . HIS B 1 44 ? 9.562 3.98 -5.73 1 93.31 44 HIS B CA 1
ATOM 1707 C C . HIS B 1 44 ? 8.359 4.926 -5.738 1 93.31 44 HIS B C 1
ATOM 1709 O O . HIS B 1 44 ? 8.391 5.973 -5.09 1 93.31 44 HIS B O 1
ATOM 1715 N N . ARG B 1 45 ? 7.391 4.492 -6.504 1 96.25 45 ARG B N 1
ATOM 1716 C CA . ARG B 1 45 ? 6.184 5.301 -6.66 1 96.25 45 ARG B CA 1
ATOM 1717 C C . ARG B 1 45 ? 4.934 4.484 -6.359 1 96.25 45 ARG B C 1
ATOM 1719 O O . ARG B 1 45 ? 4.844 3.314 -6.73 1 96.25 45 ARG B O 1
ATOM 1726 N N . GLY B 1 46 ? 4.008 5.098 -5.645 1 97.12 46 GLY B N 1
ATOM 1727 C CA . GLY B 1 46 ? 2.689 4.527 -5.414 1 97.12 46 GLY B CA 1
ATOM 1728 C C . GLY B 1 46 ? 1.559 5.441 -5.848 1 97.12 46 GLY B C 1
ATOM 1729 O O . GLY B 1 46 ? 1.644 6.66 -5.691 1 97.12 46 GLY B O 1
ATOM 1730 N N . GLU B 1 47 ? 0.572 4.828 -6.457 1 98.31 47 GLU B N 1
ATOM 1731 C CA . GLU B 1 47 ? -0.65 5.547 -6.805 1 98.31 47 GLU B CA 1
ATOM 1732 C C . GLU B 1 47 ? -1.882 4.848 -6.23 1 98.31 47 GLU B C 1
ATOM 1734 O O . GLU B 1 47 ? -2.039 3.635 -6.375 1 98.31 47 GLU B O 1
ATOM 1739 N N . TYR B 1 48 ? -2.686 5.59 -5.648 1 98.19 48 TYR B N 1
ATOM 1740 C CA . TYR B 1 48 ? -3.889 5.121 -4.969 1 98.19 48 TYR B CA 1
ATOM 1741 C C . TYR B 1 48 ? -5.121 5.863 -5.469 1 98.19 48 TYR B C 1
ATOM 1743 O O . TYR B 1 48 ? -5.152 7.094 -5.48 1 98.19 48 TYR B O 1
ATOM 1751 N N . VAL B 1 49 ? -6.129 5.098 -5.875 1 97.75 49 VAL B N 1
ATOM 1752 C CA . VAL B 1 49 ? -7.277 5.75 -6.496 1 97.75 49 VAL B CA 1
ATOM 1753 C C . VAL B 1 49 ? -8.57 5.223 -5.879 1 97.75 49 VAL B C 1
ATOM 1755 O O . VAL B 1 49 ? -8.711 4.016 -5.664 1 97.75 49 VAL B O 1
ATOM 1758 N N . GLY B 1 50 ? -9.492 6.168 -5.633 1 96.94 50 GLY B N 1
ATOM 1759 C CA . GLY B 1 50 ? -10.82 5.84 -5.145 1 96.94 50 GLY B CA 1
ATOM 1760 C C . GLY B 1 50 ? -10.914 5.809 -3.631 1 96.94 50 GLY B C 1
ATOM 1761 O O . GLY B 1 50 ? -10.43 4.871 -2.994 1 96.94 50 GLY B O 1
ATOM 1762 N N . ASP B 1 51 ? -11.617 6.812 -3.061 1 96.31 51 ASP B N 1
ATOM 1763 C CA . ASP B 1 51 ? -11.891 6.918 -1.63 1 96.31 51 ASP B CA 1
ATOM 1764 C C . ASP B 1 51 ? -10.648 6.57 -0.81 1 96.31 51 ASP B C 1
ATOM 1766 O O . ASP B 1 51 ? -10.688 5.668 0.031 1 96.31 51 ASP B O 1
ATOM 1770 N N . VAL B 1 52 ? -9.578 7.273 -1.057 1 98.56 52 VAL B N 1
ATOM 1771 C CA . VAL B 1 52 ? -8.305 7.051 -0.371 1 98.56 52 VAL B CA 1
ATOM 1772 C C . VAL B 1 52 ? -8.43 7.469 1.093 1 98.56 52 VAL B C 1
ATOM 1774 O O . VAL B 1 52 ? -8.883 8.578 1.393 1 98.56 52 VAL B O 1
ATOM 1777 N N . GLU B 1 53 ? -8.086 6.555 1.998 1 98.75 53 GLU B N 1
ATOM 1778 C CA . GLU B 1 53 ? -8.109 6.801 3.436 1 98.75 53 GLU B CA 1
ATOM 1779 C C . GLU B 1 53 ? -6.766 6.457 4.074 1 98.75 53 GLU B C 1
ATOM 1781 O O . GLU B 1 53 ? -6.266 5.34 3.918 1 98.75 53 GLU B O 1
ATOM 1786 N N . LEU B 1 54 ? -6.207 7.391 4.754 1 98.44 54 LEU B N 1
ATOM 1787 C CA . LEU B 1 54 ? -5.016 7.164 5.566 1 98.44 54 LEU B CA 1
ATOM 1788 C C . LEU B 1 54 ? -5.293 7.465 7.035 1 98.44 54 LEU B C 1
ATOM 1790 O O . LEU B 1 54 ? -5.805 8.539 7.367 1 98.44 54 LEU B O 1
ATOM 1794 N N . ASP B 1 55 ? -4.969 6.527 7.918 1 97.94 55 ASP B N 1
ATOM 1795 C CA . ASP B 1 55 ? -5.129 6.688 9.359 1 97.94 55 ASP B CA 1
ATOM 1796 C C . ASP B 1 55 ? -3.861 6.266 10.102 1 97.94 55 ASP B C 1
ATOM 1798 O O . ASP B 1 55 ? -3.389 5.137 9.945 1 97.94 55 ASP B O 1
ATOM 1802 N N . GLN B 1 56 ? -3.377 7.227 10.906 1 95.5 56 GLN B N 1
ATOM 1803 C CA . GLN B 1 56 ? -2.215 6.969 11.758 1 95.5 56 GLN B CA 1
ATOM 1804 C C . GLN B 1 56 ? -2.307 7.742 13.07 1 95.5 56 GLN B C 1
ATOM 1806 O O . GLN B 1 56 ? -1.959 8.922 13.125 1 95.5 56 GLN B O 1
ATOM 1811 N N . GLY B 1 57 ? -2.643 7.023 14.133 1 94.69 57 GLY B N 1
ATOM 1812 C CA . GLY B 1 57 ? -2.908 7.727 15.375 1 94.69 57 GLY B CA 1
ATOM 1813 C C . GLY B 1 57 ? -4.02 8.75 15.25 1 94.69 57 GLY B C 1
ATOM 1814 O O . GLY B 1 57 ? -5.141 8.414 14.859 1 94.69 57 GLY B O 1
ATOM 1815 N N . THR B 1 58 ? -3.68 9.977 15.5 1 94.81 58 THR B N 1
ATOM 1816 C CA . THR B 1 58 ? -4.672 11.039 15.422 1 94.81 58 THR B CA 1
ATOM 1817 C C . THR B 1 58 ? -4.656 11.703 14.047 1 94.81 58 THR B C 1
ATOM 1819 O O . THR B 1 58 ? -5.48 12.578 13.766 1 94.81 58 THR B O 1
ATOM 1822 N N . THR B 1 59 ? -3.781 11.289 13.164 1 94.31 59 THR B N 1
ATOM 1823 C CA . THR B 1 59 ? -3.633 11.867 11.836 1 94.31 59 THR B CA 1
ATOM 1824 C C . THR B 1 59 ? -4.457 11.086 10.812 1 94.31 59 THR B C 1
ATOM 1826 O O . THR B 1 59 ? -4.336 9.867 10.711 1 94.31 59 THR B O 1
ATOM 1829 N N . HIS B 1 60 ? -5.285 11.844 10.07 1 97.81 60 HIS B N 1
ATOM 1830 C CA . HIS B 1 60 ? -6.16 11.234 9.078 1 97.81 60 HIS B CA 1
ATOM 1831 C C . HIS B 1 60 ? -6.145 12.016 7.77 1 97.81 60 HIS B C 1
ATOM 1833 O O . HIS B 1 60 ? -6 13.242 7.777 1 97.81 60 HIS B O 1
ATOM 1839 N N . LEU B 1 61 ? -6.293 11.297 6.66 1 98.44 61 LEU B N 1
ATOM 1840 C CA . LEU B 1 61 ? -6.41 11.891 5.332 1 98.44 61 LEU B CA 1
ATOM 1841 C C . LEU B 1 61 ? -7.496 11.188 4.52 1 98.44 61 LEU B C 1
ATOM 1843 O O . LEU B 1 61 ? -7.586 9.961 4.527 1 98.44 61 LEU B O 1
ATOM 1847 N N . ARG B 1 62 ? -8.383 11.938 3.902 1 98.81 62 ARG B N 1
ATOM 1848 C CA . ARG B 1 62 ? -9.352 11.469 2.916 1 98.81 62 ARG B CA 1
ATOM 1849 C C . ARG B 1 62 ? -9.156 12.18 1.581 1 98.81 62 ARG B C 1
ATOM 1851 O O . ARG B 1 62 ? -9.008 13.406 1.538 1 98.81 62 ARG B O 1
ATOM 1858 N N . ALA B 1 63 ? -9.109 11.477 0.551 1 98.81 63 ALA B N 1
ATOM 1859 C CA . ALA B 1 63 ? -8.883 12.008 -0.788 1 98.81 63 ALA B CA 1
ATOM 1860 C C . ALA B 1 63 ? -9.453 11.078 -1.855 1 98.81 63 ALA B C 1
ATOM 1862 O O . ALA B 1 63 ? -9.805 9.938 -1.565 1 98.81 63 ALA B O 1
ATOM 1863 N N . SER B 1 64 ? -9.594 11.594 -3.107 1 98.69 64 SER B N 1
ATOM 1864 C CA . SER B 1 64 ? -10.039 10.766 -4.219 1 98.69 64 SER B CA 1
ATOM 1865 C C . SER B 1 64 ? -8.875 10.016 -4.855 1 98.69 64 SER B C 1
ATOM 1867 O O . SER B 1 64 ? -9.062 8.93 -5.418 1 98.69 64 SER B O 1
ATOM 1869 N N . LYS B 1 65 ? -7.734 10.57 -4.793 1 98.62 65 LYS B N 1
ATOM 1870 C CA . LYS B 1 65 ? -6.5 10.023 -5.355 1 98.62 65 LYS B CA 1
ATOM 1871 C C . LYS B 1 65 ? -5.285 10.469 -4.547 1 98.62 65 LYS B C 1
ATOM 1873 O O . LYS B 1 65 ? -5.273 11.57 -3.99 1 98.62 65 LYS B O 1
ATOM 1878 N N . ALA B 1 66 ? -4.262 9.648 -4.488 1 98.81 66 ALA B N 1
ATOM 1879 C CA . ALA B 1 66 ? -2.992 10.016 -3.869 1 98.81 66 ALA B CA 1
ATOM 1880 C C . ALA B 1 66 ? -1.819 9.375 -4.602 1 98.81 66 ALA B C 1
ATOM 1882 O O . ALA B 1 66 ? -1.972 8.32 -5.23 1 98.81 66 ALA B O 1
ATOM 1883 N N . VAL B 1 67 ? -0.692 10.039 -4.566 1 98.81 67 VAL B N 1
ATOM 1884 C CA . VAL B 1 67 ? 0.559 9.539 -5.125 1 98.81 67 VAL B CA 1
ATOM 1885 C C . VAL B 1 67 ? 1.688 9.719 -4.113 1 98.81 67 VAL B C 1
ATOM 1887 O O . VAL B 1 67 ? 1.78 10.758 -3.457 1 98.81 67 VAL B O 1
ATOM 1890 N N . THR B 1 68 ? 2.467 8.664 -3.941 1 98 68 THR B N 1
ATOM 1891 C CA . THR B 1 68 ? 3.682 8.75 -3.135 1 98 68 THR B CA 1
ATOM 1892 C C . THR B 1 68 ? 4.918 8.508 -3.994 1 98 68 THR B C 1
ATOM 1894 O O . THR B 1 68 ? 4.898 7.664 -4.895 1 98 68 THR B O 1
ATOM 1897 N N . GLU B 1 69 ? 5.918 9.289 -3.709 1 97.62 69 GLU B N 1
ATOM 1898 C CA . GLU B 1 69 ? 7.219 9.094 -4.344 1 97.62 69 GLU B CA 1
ATOM 1899 C C . GLU B 1 69 ? 8.328 8.984 -3.303 1 97.62 69 GLU B C 1
ATOM 1901 O O . GLU B 1 69 ? 8.414 9.805 -2.389 1 97.62 69 GLU B O 1
ATOM 1906 N N . GLY B 1 70 ? 9.125 7.957 -3.469 1 95.12 70 GLY B N 1
ATOM 1907 C CA . GLY B 1 70 ? 10.273 7.746 -2.604 1 95.12 70 GLY B CA 1
ATOM 1908 C C . GLY B 1 70 ? 11.602 7.875 -3.33 1 95.12 70 GLY B C 1
ATOM 1909 O O . GLY B 1 70 ? 11.641 7.945 -4.559 1 95.12 70 GLY B O 1
ATOM 1910 N N . ASN B 1 71 ? 12.617 7.965 -2.484 1 93.19 71 ASN B N 1
ATOM 1911 C CA . ASN B 1 71 ? 13.953 7.949 -3.057 1 93.19 71 ASN B CA 1
ATOM 1912 C C . ASN B 1 71 ? 14.492 6.527 -3.203 1 93.19 71 ASN B C 1
ATOM 1914 O O . ASN B 1 71 ? 13.742 5.562 -3.027 1 93.19 71 ASN B O 1
ATOM 1918 N N . GLN B 1 72 ? 15.742 6.398 -3.547 1 88.19 72 GLN B N 1
ATOM 1919 C CA . GLN B 1 72 ? 16.344 5.098 -3.836 1 88.19 72 GLN B CA 1
ATOM 1920 C C . GLN B 1 72 ? 16.375 4.223 -2.586 1 88.19 72 GLN B C 1
ATOM 1922 O O . GLN B 1 72 ? 16.469 2.996 -2.684 1 88.19 72 GLN B O 1
ATOM 1927 N N . LYS B 1 73 ? 16.344 4.879 -1.445 1 84.69 73 LYS B N 1
ATOM 1928 C CA . LYS B 1 73 ? 16.328 4.141 -0.187 1 84.69 73 LYS B CA 1
ATOM 1929 C C . LYS B 1 73 ? 14.891 3.912 0.292 1 84.69 73 LYS B C 1
ATOM 1931 O O . LYS B 1 73 ? 14.672 3.527 1.442 1 84.69 73 LYS B O 1
ATOM 1936 N N . ASN B 1 74 ? 13.875 4.262 -0.529 1 83 74 ASN B N 1
ATOM 1937 C CA . ASN B 1 74 ? 12.445 4.094 -0.295 1 83 74 ASN B CA 1
ATOM 1938 C C . ASN B 1 74 ? 11.938 5.039 0.789 1 83 74 ASN B C 1
ATOM 1940 O O . ASN B 1 74 ? 10.883 4.797 1.387 1 83 74 ASN B O 1
ATOM 1944 N N . LYS B 1 75 ? 12.75 6.016 1.06 1 89.5 75 LYS B N 1
ATOM 1945 C CA . LYS B 1 75 ? 12.258 7.074 1.937 1 89.5 75 LYS B CA 1
ATOM 1946 C C . LYS B 1 75 ? 11.312 8.008 1.191 1 89.5 75 LYS B C 1
ATOM 1948 O O . LYS B 1 75 ? 11.586 8.406 0.057 1 89.5 75 LYS B O 1
ATOM 1953 N N . LEU B 1 76 ? 10.289 8.383 1.881 1 93.69 76 LEU B N 1
ATOM 1954 C CA . LEU B 1 76 ? 9.281 9.227 1.251 1 93.69 76 LEU B CA 1
ATOM 1955 C C . LEU B 1 76 ? 9.852 10.602 0.925 1 93.69 76 LEU B C 1
ATOM 1957 O O . LEU B 1 76 ? 10.43 11.266 1.795 1 93.69 76 LEU B O 1
ATOM 1961 N N . VAL B 1 77 ? 9.695 11.031 -0.333 1 96.31 77 VAL B N 1
ATOM 1962 C CA . VAL B 1 77 ? 10.141 12.344 -0.796 1 96.31 77 VAL B CA 1
ATOM 1963 C C . VAL B 1 77 ? 8.953 13.289 -0.89 1 96.31 77 VAL B C 1
ATOM 1965 O O . VAL B 1 77 ? 9.023 14.438 -0.436 1 96.31 77 VAL B O 1
ATOM 1968 N N . VAL B 1 78 ? 7.848 12.828 -1.477 1 97.44 78 VAL B N 1
ATOM 1969 C CA . VAL B 1 78 ? 6.641 13.641 -1.592 1 97.44 78 VAL B CA 1
ATOM 1970 C C . VAL B 1 78 ? 5.41 12.742 -1.59 1 97.44 78 VAL B C 1
ATOM 1972 O O . VAL B 1 78 ? 5.445 11.625 -2.117 1 97.44 78 VAL B O 1
ATOM 1975 N N . ALA B 1 79 ? 4.43 13.172 -0.962 1 98.38 79 ALA B N 1
ATOM 1976 C CA . ALA B 1 79 ? 3.086 12.609 -1.062 1 98.38 79 ALA B CA 1
ATOM 1977 C C . ALA B 1 79 ? 2.08 13.664 -1.513 1 98.38 79 ALA B C 1
ATOM 1979 O O . ALA B 1 79 ? 2.09 14.789 -1.013 1 98.38 79 ALA B O 1
ATOM 1980 N N . ILE B 1 80 ? 1.201 13.336 -2.479 1 98.81 80 ILE B N 1
ATOM 1981 C CA . ILE B 1 80 ? 0.206 14.258 -3.018 1 98.81 80 ILE B CA 1
ATOM 1982 C C . ILE B 1 80 ? -1.182 13.625 -2.934 1 98.81 80 ILE B C 1
ATOM 1984 O O . ILE B 1 80 ? -1.358 12.453 -3.277 1 98.81 80 ILE B O 1
ATOM 1988 N N . ALA B 1 81 ? -2.082 14.336 -2.482 1 98.88 81 ALA B N 1
ATOM 1989 C CA . ALA B 1 81 ? -3.473 13.891 -2.4 1 98.88 81 ALA B CA 1
ATOM 1990 C C . ALA B 1 81 ? -4.406 14.883 -3.08 1 98.88 81 ALA B C 1
ATOM 1992 O O . ALA B 1 81 ? -4.238 16.094 -2.941 1 98.88 81 ALA B O 1
ATOM 1993 N N . TRP B 1 82 ? -5.371 14.391 -3.785 1 98.81 82 TRP B N 1
ATOM 1994 C CA . TRP B 1 82 ? -6.312 15.234 -4.523 1 98.81 82 TRP B CA 1
ATOM 1995 C C . TRP B 1 82 ? -7.746 14.961 -4.086 1 98.81 82 TRP B C 1
ATOM 1997 O O . TRP B 1 82 ? -8.109 13.805 -3.828 1 98.81 82 TRP B O 1
ATOM 2007 N N . GLY B 1 83 ? -8.492 16.062 -3.982 1 98.31 83 GLY B N 1
ATOM 2008 C CA . GLY B 1 83 ? -9.938 15.883 -3.971 1 98.31 83 GLY B CA 1
ATOM 2009 C C . GLY B 1 83 ? -10.508 15.562 -5.34 1 98.31 83 GLY B C 1
ATOM 2010 O O . GLY B 1 83 ? -9.781 15.141 -6.238 1 98.31 83 GLY B O 1
ATOM 2011 N N . ASP B 1 84 ? -11.773 15.484 -5.387 1 97.38 84 ASP B N 1
ATOM 2012 C CA . ASP B 1 84 ? -12.445 15.352 -6.676 1 97.38 84 ASP B CA 1
ATOM 2013 C C . ASP B 1 84 ? -13.383 16.531 -6.93 1 97.38 84 ASP B C 1
ATOM 2015 O O . ASP B 1 84 ? -13.211 17.594 -6.348 1 97.38 84 ASP B O 1
ATOM 2019 N N . LYS B 1 85 ? -14.258 16.359 -7.898 1 93.38 85 LYS B N 1
ATOM 2020 C CA . LYS B 1 85 ? -15.125 17.453 -8.305 1 93.38 85 LYS B CA 1
ATOM 2021 C C . LYS B 1 85 ? -16.094 17.844 -7.191 1 93.38 85 LYS B C 1
ATOM 2023 O O . LYS B 1 85 ? -16.578 18.969 -7.145 1 93.38 85 LYS B O 1
ATOM 2028 N N . ILE B 1 86 ? -16.328 16.969 -6.293 1 95.12 86 ILE B N 1
ATOM 2029 C CA . ILE B 1 86 ? -17.344 17.156 -5.27 1 95.12 86 ILE B CA 1
ATOM 2030 C C . ILE B 1 86 ? -16.672 17.469 -3.932 1 95.12 86 ILE B C 1
ATOM 2032 O O . ILE B 1 86 ? -17.047 18.438 -3.262 1 95.12 86 ILE B O 1
ATOM 2036 N N . ASN B 1 87 ? -15.656 16.719 -3.594 1 97.38 87 ASN B N 1
ATOM 2037 C CA . ASN B 1 87 ? -15.016 16.844 -2.289 1 97.38 87 ASN B CA 1
ATOM 2038 C C . ASN B 1 87 ? -13.539 17.188 -2.422 1 97.38 87 ASN B C 1
ATOM 2040 O O . ASN B 1 87 ? -12.844 16.641 -3.271 1 97.38 87 ASN B O 1
ATOM 2044 N N . GLN B 1 88 ? -13.078 18.094 -1.555 1 98.56 88 GLN B N 1
ATOM 2045 C CA . GLN B 1 88 ? -11.648 18.391 -1.437 1 98.56 88 GLN B CA 1
ATOM 2046 C C . GLN B 1 88 ? -10.922 17.281 -0.672 1 98.56 88 GLN B C 1
ATOM 2048 O O . GLN B 1 88 ? -11.555 16.469 -0.009 1 98.56 88 GLN B O 1
ATOM 2053 N N . ALA B 1 89 ? -9.609 17.25 -0.847 1 98.81 89 ALA B N 1
ATOM 2054 C CA . ALA B 1 89 ? -8.812 16.453 0.083 1 98.81 89 ALA B CA 1
ATOM 2055 C C . ALA B 1 89 ? -8.891 17.016 1.498 1 98.81 89 ALA B C 1
ATOM 2057 O O . ALA B 1 89 ? -8.922 18.234 1.684 1 98.81 89 ALA B O 1
ATOM 2058 N N . HIS B 1 90 ? -8.984 16.172 2.488 1 98.75 90 HIS B N 1
ATOM 2059 C CA . HIS B 1 90 ? -9.203 16.562 3.877 1 98.75 90 HIS B CA 1
ATOM 2060 C C . HIS B 1 90 ? -8.203 15.883 4.805 1 98.75 90 HIS B C 1
ATOM 2062 O O . HIS B 1 90 ? -8.141 14.648 4.871 1 98.75 90 HIS B O 1
ATOM 2068 N N . TYR B 1 91 ? -7.438 16.641 5.422 1 97.81 91 TYR B N 1
ATOM 2069 C CA . TYR B 1 91 ? -6.469 16.203 6.418 1 97.81 91 TYR B CA 1
ATOM 2070 C C . TYR B 1 91 ? -6.836 16.734 7.805 1 97.81 91 TYR B C 1
ATOM 2072 O O . TYR B 1 91 ? -7.191 17.906 7.953 1 97.81 91 TYR B O 1
ATOM 2080 N N . TRP B 1 92 ? -6.73 15.828 8.82 1 95.88 92 TRP B N 1
ATOM 2081 C CA . TRP B 1 92 ? -6.895 16.359 10.172 1 95.88 92 TRP B CA 1
ATOM 2082 C C . TRP B 1 92 ? -6.043 15.586 11.172 1 95.88 92 TRP B C 1
ATOM 2084 O O . TRP B 1 92 ? -5.711 14.422 10.938 1 95.88 92 TRP B O 1
ATOM 2094 N N . THR B 1 93 ? -5.691 16.297 12.227 1 93.19 93 THR B N 1
ATOM 2095 C CA . THR B 1 93 ? -4.836 15.711 13.258 1 93.19 93 THR B CA 1
ATOM 2096 C C . THR B 1 93 ? -4.98 16.469 14.578 1 93.19 93 THR B C 1
ATOM 2098 O O . THR B 1 93 ? -5.57 17.547 14.617 1 93.19 93 THR B O 1
ATOM 2101 N N . GLN B 1 94 ? -4.523 15.797 15.633 1 92.44 94 GLN B N 1
ATOM 2102 C CA . GLN B 1 94 ? -4.375 16.469 16.922 1 92.44 94 GLN B CA 1
ATOM 2103 C C . GLN B 1 94 ? -2.996 17.109 17.062 1 92.44 94 GLN B C 1
ATOM 2105 O O . GLN B 1 94 ? -1.979 16.406 17.062 1 92.44 94 GLN B O 1
ATOM 2110 N N . THR B 1 95 ? -3.025 18.469 17.203 1 86.5 95 THR B N 1
ATOM 2111 C CA . THR B 1 95 ? -1.745 19.172 17.25 1 86.5 95 THR B CA 1
ATOM 2112 C C . THR B 1 95 ? -1.24 19.266 18.688 1 86.5 95 THR B C 1
ATOM 2114 O O . THR B 1 95 ? -0.039 19.422 18.922 1 86.5 95 THR B O 1
ATOM 2117 N N . ALA B 1 96 ? -2.125 19.312 19.641 1 85.12 96 ALA B N 1
ATOM 2118 C CA . ALA B 1 96 ? -1.858 19.312 21.078 1 85.12 96 ALA B CA 1
ATOM 2119 C C . ALA B 1 96 ? -3.018 18.688 21.844 1 85.12 96 ALA B C 1
ATOM 2121 O O . ALA B 1 96 ? -4.16 18.703 21.391 1 85.12 96 ALA B O 1
ATOM 2122 N N . THR B 1 97 ? -2.688 18.094 23 1 85.62 97 THR B N 1
ATOM 2123 C CA . THR B 1 97 ? -3.686 17.344 23.75 1 85.62 97 THR B CA 1
ATOM 2124 C C . THR B 1 97 ? -4.816 18.266 24.203 1 85.62 97 THR B C 1
ATOM 2126 O O . THR B 1 97 ? -5.949 17.812 24.391 1 85.62 97 THR B O 1
ATOM 2129 N N . ASP B 1 98 ? -4.555 19.484 24.453 1 88.12 98 ASP B N 1
ATOM 2130 C CA . ASP B 1 98 ? -5.539 20.406 25 1 88.12 98 ASP B CA 1
ATOM 2131 C C . ASP B 1 98 ? -6.16 21.281 23.906 1 88.12 98 ASP B C 1
ATOM 2133 O O . ASP B 1 98 ? -6.805 22.281 24.203 1 88.12 98 ASP B O 1
ATOM 2137 N N . LYS B 1 99 ? -5.926 20.984 22.672 1 87.31 99 LYS B N 1
ATOM 2138 C CA . LYS B 1 99 ? -6.473 21.75 21.562 1 87.31 99 LYS B CA 1
ATOM 2139 C C . LYS B 1 99 ? -7.453 20.922 20.75 1 87.31 99 LYS B C 1
ATOM 2141 O O . LYS B 1 99 ? -7.32 19.688 20.672 1 87.31 99 LYS B O 1
ATOM 2146 N N . PRO B 1 100 ? -8.43 21.594 20.172 1 91.31 100 PRO B N 1
ATOM 2147 C CA . PRO B 1 100 ? -9.289 20.859 19.25 1 91.31 100 PRO B CA 1
ATOM 2148 C C . PRO B 1 100 ? -8.523 20.312 18.047 1 91.31 100 PRO B C 1
ATOM 2150 O O . PRO B 1 100 ? -7.422 20.781 17.734 1 91.31 100 PRO B O 1
ATOM 2153 N N . LEU B 1 101 ? -9.102 19.406 17.344 1 93.31 101 LEU B N 1
ATOM 2154 C CA . LEU B 1 101 ? -8.508 18.875 16.125 1 93.31 101 LEU B CA 1
ATOM 2155 C C . LEU B 1 101 ? -8.328 19.969 15.086 1 93.31 101 LEU B C 1
ATOM 2157 O O . LEU B 1 101 ? -9.18 20.844 14.938 1 93.31 101 LEU B O 1
ATOM 2161 N N . LEU B 1 102 ? -7.184 19.906 14.453 1 92.06 102 LEU B N 1
ATOM 2162 C CA . LEU B 1 102 ? -6.945 20.75 13.281 1 92.06 102 LEU B CA 1
ATOM 2163 C C . LEU B 1 102 ? -7.457 20.078 12.016 1 92.06 102 LEU B C 1
ATOM 2165 O O . LEU B 1 102 ? -7.164 18.906 11.766 1 92.06 102 LEU B O 1
ATOM 2169 N N . HIS B 1 103 ? -8.25 20.797 11.234 1 96.19 103 HIS B N 1
ATOM 2170 C CA . HIS B 1 103 ? -8.75 20.328 9.945 1 96.19 103 HIS B CA 1
ATOM 2171 C C . HIS B 1 103 ? -8.188 21.156 8.805 1 96.19 103 HIS B C 1
ATOM 2173 O O . HIS B 1 103 ? -8.188 22.391 8.875 1 96.19 103 HIS B O 1
ATOM 2179 N N . ALA B 1 104 ? -7.711 20.516 7.801 1 96.75 104 ALA B N 1
ATOM 2180 C CA . ALA B 1 104 ? -7.199 21.172 6.602 1 96.75 104 ALA B CA 1
ATOM 2181 C C . ALA B 1 104 ? -7.875 20.625 5.348 1 96.75 104 ALA B C 1
ATOM 2183 O O . ALA B 1 104 ? -7.992 19.406 5.176 1 96.75 104 ALA B O 1
ATOM 2184 N N . PHE B 1 105 ? -8.305 21.562 4.496 1 97.88 105 PHE B N 1
ATOM 2185 C CA . PHE B 1 105 ? -8.977 21.234 3.248 1 97.88 105 PHE B CA 1
ATOM 2186 C C . PHE B 1 105 ? -8.305 21.906 2.064 1 97.88 105 PHE B C 1
ATOM 2188 O O . PHE B 1 105 ? -7.902 23.078 2.158 1 97.88 105 PHE B O 1
ATOM 2195 N N . ALA B 1 106 ? -8.195 21.219 0.966 1 98.19 106 ALA B N 1
ATOM 2196 C CA . ALA B 1 106 ? -7.699 21.812 -0.269 1 98.19 106 ALA B CA 1
ATOM 2197 C C . ALA B 1 106 ? -8.008 20.922 -1.472 1 98.19 106 ALA B C 1
ATOM 2199 O O . ALA B 1 106 ? -8.32 19.75 -1.314 1 98.19 106 ALA B O 1
ATOM 2200 N N . ASP B 1 107 ? -7.926 21.547 -2.67 1 98.44 107 ASP B N 1
ATOM 2201 C CA . ASP B 1 107 ? -8.047 20.734 -3.875 1 98.44 107 ASP B CA 1
ATOM 2202 C C . ASP B 1 107 ? -6.902 19.734 -3.98 1 98.44 107 ASP B C 1
ATOM 2204 O O . ASP B 1 107 ? -7.102 18.594 -4.41 1 98.44 107 ASP B O 1
ATOM 2208 N N . THR B 1 108 ? -5.762 20.172 -3.57 1 98.62 108 THR B N 1
ATOM 2209 C CA . THR B 1 108 ? -4.559 19.344 -3.549 1 98.62 108 THR B CA 1
ATOM 2210 C C . THR B 1 108 ? -3.773 19.562 -2.258 1 98.62 108 THR B C 1
ATOM 2212 O O . THR B 1 108 ? -3.586 20.703 -1.825 1 98.62 108 THR B O 1
ATOM 2215 N N . ILE B 1 109 ? -3.348 18.531 -1.602 1 98.5 109 ILE B N 1
ATOM 2216 C CA . ILE B 1 109 ? -2.459 18.578 -0.447 1 98.5 109 ILE B CA 1
ATOM 2217 C C . ILE B 1 109 ? -1.137 17.891 -0.779 1 98.5 109 ILE B C 1
ATOM 2219 O O . ILE B 1 109 ? -1.124 16.75 -1.229 1 98.5 109 ILE B O 1
ATOM 2223 N N . ARG B 1 110 ? -0.069 18.609 -0.597 1 98.5 110 ARG B N 1
ATOM 2224 C CA . ARG B 1 110 ? 1.263 18.047 -0.81 1 98.5 110 ARG B CA 1
ATOM 2225 C C . ARG B 1 110 ? 2.055 18 0.493 1 98.5 110 ARG B C 1
ATOM 2227 O O . ARG B 1 110 ? 2.025 18.969 1.272 1 98.5 110 ARG B O 1
ATOM 2234 N N . TYR B 1 111 ? 2.703 16.938 0.688 1 97.5 111 TYR B N 1
ATOM 2235 C CA . TYR B 1 111 ? 3.545 16.766 1.865 1 97.5 111 TYR B CA 1
ATOM 2236 C C . TYR B 1 111 ? 4.977 16.438 1.465 1 97.5 111 TYR B C 1
ATOM 2238 O O . TYR B 1 111 ? 5.219 15.484 0.717 1 97.5 111 TYR B O 1
ATOM 2246 N N . TYR B 1 112 ? 5.898 17.266 1.959 1 95.75 112 TYR B N 1
ATOM 2247 C CA . TYR B 1 112 ? 7.332 17.062 1.795 1 95.75 112 TYR B CA 1
ATOM 2248 C C . TYR B 1 112 ? 8.008 16.844 3.141 1 95.75 112 TYR B C 1
ATOM 2250 O O . TYR B 1 112 ? 8.461 17.781 3.787 1 95.75 112 TYR B O 1
ATOM 2258 N N . PRO B 1 113 ? 8.18 15.547 3.443 1 92.06 113 PRO B N 1
ATOM 2259 C CA . PRO B 1 113 ? 8.664 15.266 4.801 1 92.06 113 PRO B CA 1
ATOM 2260 C C . PRO B 1 113 ? 10.07 15.797 5.047 1 92.06 113 PRO B C 1
ATOM 2262 O O . PRO B 1 113 ? 10.352 16.359 6.109 1 92.06 113 PRO B O 1
ATOM 2265 N N . ASP B 1 114 ? 10.977 15.688 4.121 1 91.38 114 ASP B N 1
ATOM 2266 C CA . ASP B 1 114 ? 12.359 16.109 4.324 1 91.38 114 ASP B CA 1
ATOM 2267 C C . ASP B 1 114 ? 12.453 17.625 4.477 1 91.38 114 ASP B C 1
ATOM 2269 O O . ASP B 1 114 ? 13.344 18.125 5.168 1 91.38 114 ASP B O 1
ATOM 2273 N N . ARG B 1 115 ? 11.578 18.328 3.844 1 91.62 115 ARG B N 1
ATOM 2274 C CA . ARG B 1 115 ? 11.555 19.781 3.928 1 91.62 115 ARG B CA 1
ATOM 2275 C C . ARG B 1 115 ? 10.656 20.25 5.066 1 91.62 115 ARG B C 1
ATOM 2277 O O . ARG B 1 115 ? 10.508 21.453 5.289 1 91.62 115 ARG B O 1
ATOM 2284 N N . HIS B 1 116 ? 9.984 19.344 5.738 1 88.81 116 HIS B N 1
ATOM 2285 C CA . HIS B 1 116 ? 9.039 19.656 6.801 1 88.81 116 HIS B CA 1
ATOM 2286 C C . HIS B 1 116 ? 7.957 20.609 6.309 1 88.81 116 HIS B C 1
ATOM 2288 O O . HIS B 1 116 ? 7.613 21.562 7 1 88.81 116 HIS B O 1
ATOM 2294 N N . LEU B 1 117 ? 7.469 20.281 5.098 1 92.31 117 LEU B N 1
ATOM 2295 C CA . LEU B 1 117 ? 6.574 21.234 4.43 1 92.31 117 LEU B CA 1
ATOM 2296 C C . LEU B 1 117 ? 5.277 20.547 4.012 1 92.31 117 LEU B C 1
ATOM 2298 O O . LEU B 1 117 ? 5.305 19.438 3.465 1 92.31 117 LEU B O 1
ATOM 2302 N N . ILE B 1 118 ? 4.199 21.203 4.359 1 95.62 118 ILE B N 1
ATOM 2303 C CA . ILE B 1 118 ? 2.883 20.828 3.848 1 95.62 118 ILE B CA 1
ATOM 2304 C C . ILE B 1 118 ? 2.293 21.984 3.047 1 95.62 118 ILE B C 1
ATOM 2306 O O . ILE B 1 118 ? 2.309 23.125 3.498 1 95.62 118 ILE B O 1
ATOM 2310 N N . GLU B 1 119 ? 1.758 21.672 1.832 1 97.44 119 GLU B N 1
ATOM 2311 C CA . GLU B 1 119 ? 1.111 22.688 1.003 1 97.44 119 GLU B CA 1
ATOM 2312 C C . GLU B 1 119 ? -0.345 22.328 0.725 1 97.44 119 GLU B C 1
ATOM 2314 O O . GLU B 1 119 ? -0.642 21.203 0.294 1 97.44 119 GLU B O 1
ATOM 2319 N N . LEU B 1 120 ? -1.167 23.266 1.032 1 97.56 120 LEU B N 1
ATOM 2320 C CA . LEU B 1 120 ? -2.568 23.203 0.632 1 97.56 120 LEU B CA 1
ATOM 2321 C C . LEU B 1 120 ? -2.82 24.094 -0.586 1 97.56 120 LEU B C 1
ATOM 2323 O O . LEU B 1 120 ? -2.607 25.297 -0.533 1 97.56 120 LEU B O 1
ATOM 2327 N N . ILE B 1 121 ? -3.289 23.5 -1.713 1 97.44 121 ILE B N 1
ATOM 2328 C CA . ILE B 1 121 ? -3.365 24.234 -2.969 1 97.44 121 ILE B CA 1
ATOM 2329 C C . ILE B 1 121 ? -4.789 24.188 -3.514 1 97.44 121 ILE B C 1
ATOM 2331 O O . ILE B 1 121 ? -5.367 23.094 -3.656 1 97.44 121 ILE B O 1
ATOM 2335 N N . GLY B 1 122 ? -5.25 25.406 -3.871 1 96.25 122 GLY B N 1
ATOM 2336 C CA . GLY B 1 122 ? -6.605 25.516 -4.395 1 96.25 122 GLY B CA 1
ATOM 2337 C C . GLY B 1 122 ? -7.664 25.547 -3.307 1 96.25 122 GLY B C 1
ATOM 2338 O O . GLY B 1 122 ? -7.926 24.531 -2.662 1 96.25 122 GLY B O 1
ATOM 2339 N N . ASN B 1 123 ? -8.312 26.734 -3.1 1 95.25 123 ASN B N 1
ATOM 2340 C CA . ASN B 1 123 ? -9.352 26.922 -2.094 1 95.25 123 ASN B CA 1
ATOM 2341 C C . ASN B 1 123 ? -8.93 26.344 -0.742 1 95.25 123 ASN B C 1
ATOM 2343 O O . ASN B 1 123 ? -9.672 25.578 -0.129 1 95.25 123 ASN B O 1
ATOM 2347 N N . ALA B 1 124 ? -7.746 26.641 -0.345 1 96.31 124 ALA B N 1
ATOM 2348 C CA . ALA B 1 124 ? -7.152 26.078 0.866 1 96.31 124 ALA B CA 1
ATOM 2349 C C . ALA B 1 124 ? -7.82 26.641 2.115 1 96.31 124 ALA B C 1
ATOM 2351 O O . ALA B 1 124 ? -8.078 27.844 2.201 1 96.31 124 ALA B O 1
ATOM 2352 N N . ARG B 1 125 ? -8.102 25.766 3.109 1 95.94 125 ARG B N 1
ATOM 2353 C CA . ARG B 1 125 ? -8.734 26.172 4.363 1 95.94 125 ARG B CA 1
ATOM 2354 C C . ARG B 1 125 ? -8.211 25.328 5.527 1 95.94 125 ARG B C 1
ATOM 2356 O O . ARG B 1 125 ? -8.109 24.109 5.418 1 95.94 125 ARG B O 1
ATOM 2363 N N . VAL B 1 126 ? -7.93 26.016 6.621 1 95 126 VAL B N 1
ATOM 2364 C CA . VAL B 1 126 ? -7.547 25.375 7.875 1 95 126 VAL B CA 1
ATOM 2365 C C . VAL B 1 126 ? -8.484 25.828 8.992 1 95 126 VAL B C 1
ATOM 2367 O O . VAL B 1 126 ? -8.773 27.016 9.125 1 95 126 VAL B O 1
ATOM 2370 N N . GLU B 1 127 ? -8.891 24.844 9.727 1 94.06 127 GLU B N 1
ATOM 2371 C CA . GLU B 1 127 ? -9.797 25.125 10.836 1 94.06 127 GLU B CA 1
ATOM 2372 C C . GLU B 1 127 ? -9.328 24.438 12.117 1 94.06 127 GLU B C 1
ATOM 2374 O O . GLU B 1 127 ? -8.914 23.281 12.086 1 94.06 127 GLU B O 1
ATOM 2379 N N . GLN B 1 128 ? -9.422 25.188 13.188 1 90.5 128 GLN B N 1
ATOM 2380 C CA . GLN B 1 128 ? -9.188 24.641 14.516 1 90.5 128 GLN B CA 1
ATOM 2381 C C . GLN B 1 128 ? -10.086 25.312 15.547 1 90.5 128 GLN B C 1
ATOM 2383 O O . GLN B 1 128 ? -9.961 26.516 15.812 1 90.5 128 GLN B O 1
ATOM 2388 N N . GLY B 1 129 ? -10.961 24.469 16.156 1 91 129 GLY B N 1
ATOM 2389 C CA . GLY B 1 129 ? -12.008 25.109 16.938 1 91 129 GLY B CA 1
ATOM 2390 C C . GLY B 1 129 ? -12.859 26.062 16.125 1 91 129 GLY B C 1
ATOM 2391 O O . GLY B 1 129 ? -13.367 25.703 15.062 1 91 129 GLY B O 1
ATOM 2392 N N . ASP B 1 130 ? -12.945 27.297 16.641 1 91.44 130 ASP B N 1
ATOM 2393 C CA . ASP B 1 130 ? -13.758 28.297 15.961 1 91.44 130 ASP B CA 1
ATOM 2394 C C . ASP B 1 130 ? -12.922 29.141 15 1 91.44 130 ASP B C 1
ATOM 2396 O O . ASP B 1 130 ? -13.461 29.938 14.242 1 91.44 130 ASP B O 1
ATOM 2400 N N . ASN B 1 131 ? -11.633 28.953 15.039 1 89.56 131 ASN B N 1
ATOM 2401 C CA . ASN B 1 131 ? -10.727 29.75 14.219 1 89.56 131 ASN B CA 1
ATOM 2402 C C . ASN B 1 131 ? -10.547 29.125 12.828 1 89.56 131 ASN B C 1
ATOM 2404 O O . ASN B 1 131 ? -10.578 27.906 12.68 1 89.56 131 ASN B O 1
ATOM 2408 N N . SER B 1 132 ? -10.383 29.953 11.875 1 92.56 132 SER B N 1
ATOM 2409 C CA . SER B 1 132 ? -10.172 29.469 10.516 1 92.56 132 SER B CA 1
ATOM 2410 C C . SER B 1 132 ? -9.227 30.375 9.742 1 92.56 132 SER B C 1
ATOM 2412 O O . SER B 1 132 ? -9.062 31.547 10.078 1 92.56 132 SER B O 1
ATOM 2414 N N . PHE B 1 133 ? -8.555 29.797 8.805 1 90.62 133 PHE B N 1
ATOM 2415 C CA . PHE B 1 133 ? -7.633 30.453 7.883 1 90.62 133 PHE B CA 1
ATOM 2416 C C . PHE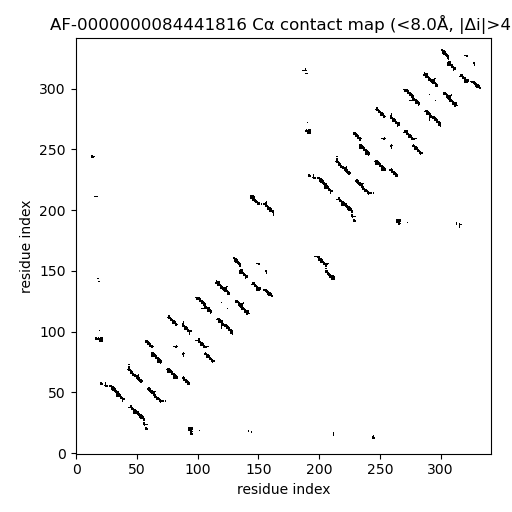 B 1 133 ? -7.84 29.938 6.461 1 90.62 133 PHE B C 1
ATOM 2418 O O . PHE B 1 133 ? -7.812 28.734 6.219 1 90.62 133 PHE B O 1
ATOM 2425 N N . SER B 1 134 ? -8.125 30.812 5.461 1 94.44 134 SER B N 1
ATOM 2426 C CA . SER B 1 134 ? -8.352 30.391 4.082 1 94.44 134 SER B CA 1
ATOM 2427 C C . SER B 1 134 ? -7.551 31.25 3.105 1 94.44 134 SER B C 1
ATOM 2429 O O . SER B 1 134 ? -7.328 32.438 3.346 1 94.44 134 SER B O 1
ATOM 2431 N N . ALA B 1 135 ? -7.109 30.703 2.076 1 94.81 135 ALA B N 1
ATOM 2432 C CA . ALA B 1 135 ? -6.336 31.359 1.017 1 94.81 135 ALA B CA 1
ATOM 2433 C C . ALA B 1 135 ? -6.312 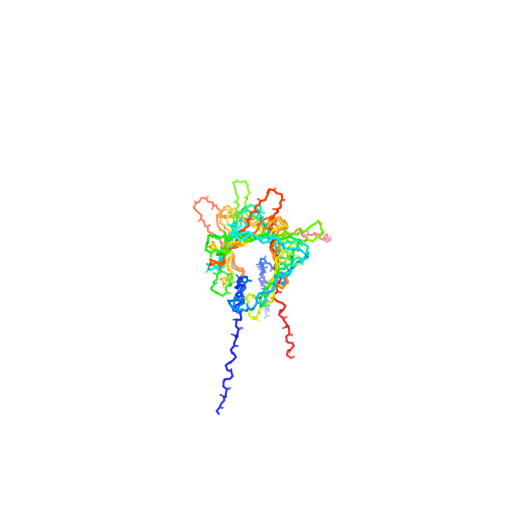30.5 -0.244 1 94.81 135 ALA B C 1
ATOM 2435 O O . ALA B 1 135 ? -6.84 29.375 -0.253 1 94.81 135 ALA B O 1
ATOM 2436 N N . ALA B 1 136 ? -5.789 31.125 -1.324 1 93.94 136 ALA B N 1
ATOM 2437 C CA . ALA B 1 136 ? -5.609 30.344 -2.539 1 93.94 136 ALA B CA 1
ATOM 2438 C C . ALA B 1 136 ? -4.629 29.188 -2.305 1 93.94 136 ALA B C 1
ATOM 2440 O O . ALA B 1 136 ? -4.867 28.062 -2.752 1 93.94 136 ALA B O 1
ATOM 2441 N N . LYS B 1 137 ? -3.598 29.453 -1.646 1 95.94 137 LYS B N 1
ATOM 2442 C CA . LYS B 1 137 ? -2.588 28.484 -1.252 1 95.94 137 LYS B CA 1
ATOM 2443 C C . LYS B 1 137 ? -2.086 28.75 0.164 1 95.94 137 LYS B C 1
ATOM 2445 O O . LYS B 1 137 ? -1.856 29.906 0.54 1 95.94 137 LYS B O 1
ATOM 2450 N N . ILE B 1 138 ? -1.96 27.703 0.951 1 94.25 138 ILE B N 1
ATOM 2451 C CA . ILE B 1 138 ? -1.388 27.766 2.291 1 94.25 138 ILE B CA 1
ATOM 2452 C C . ILE B 1 138 ? -0.183 26.828 2.387 1 94.25 138 ILE B C 1
ATOM 2454 O O . ILE B 1 138 ? -0.274 25.656 2.035 1 94.25 138 ILE B O 1
ATOM 2458 N N . SER B 1 139 ? 0.941 27.328 2.766 1 94.88 139 SER B N 1
ATOM 2459 C CA . SER B 1 139 ? 2.139 26.531 3.035 1 94.88 139 SER B CA 1
ATOM 2460 C C . SER B 1 139 ? 2.461 26.516 4.523 1 94.88 139 SER B C 1
ATOM 2462 O O . SER B 1 139 ? 2.471 27.562 5.18 1 94.88 139 SER B O 1
ATOM 2464 N N . TYR B 1 140 ? 2.693 25.328 5.008 1 90.12 140 TYR B N 1
ATOM 2465 C CA . TYR B 1 140 ? 3.002 25.156 6.426 1 90.12 140 TYR B CA 1
ATOM 2466 C C . TYR B 1 140 ? 4.348 24.469 6.613 1 90.12 140 TYR B C 1
ATOM 2468 O O . TYR B 1 140 ? 4.543 23.344 6.156 1 90.12 140 TYR B O 1
ATOM 2476 N N . ASP B 1 141 ? 5.227 25.156 7.277 1 87.12 141 ASP B N 1
ATOM 2477 C CA . ASP B 1 141 ? 6.492 24.578 7.715 1 87.12 141 ASP B CA 1
ATOM 2478 C C . ASP B 1 141 ? 6.352 23.922 9.086 1 87.12 141 ASP B C 1
ATOM 2480 O O . ASP B 1 141 ? 6.215 24.609 10.102 1 87.12 141 ASP B O 1
ATOM 2484 N N . THR B 1 142 ? 6.496 22.641 9.148 1 80.56 142 THR B N 1
ATOM 2485 C CA . THR B 1 142 ? 6.188 21.906 10.367 1 80.56 142 THR B CA 1
ATOM 2486 C C . THR B 1 142 ? 7.32 22.031 11.375 1 80.56 142 THR B C 1
ATOM 2488 O O . THR B 1 142 ? 7.113 21.844 12.578 1 80.56 142 THR B O 1
ATOM 2491 N N . LEU B 1 143 ? 8.508 22.344 10.906 1 77.75 143 LEU B N 1
ATOM 2492 C CA . LEU B 1 143 ? 9.641 22.531 11.805 1 77.75 143 LEU B CA 1
ATOM 2493 C C . LEU B 1 143 ? 9.609 23.906 12.445 1 77.75 143 LEU B C 1
ATOM 2495 O O . LEU B 1 143 ? 9.742 24.031 13.664 1 77.75 143 LEU B O 1
ATOM 2499 N N . LYS B 1 144 ? 9.352 24.922 11.641 1 77.62 144 LYS B N 1
ATOM 2500 C CA . LYS B 1 144 ? 9.359 26.297 12.133 1 77.62 144 LYS B CA 1
ATOM 2501 C C . LYS B 1 144 ? 7.973 26.703 12.641 1 77.62 144 LYS B C 1
ATOM 2503 O O . LYS B 1 144 ? 7.809 27.781 13.211 1 77.62 144 LYS B O 1
ATOM 2508 N N . GLN B 1 145 ? 7.012 25.844 12.359 1 77.19 145 GLN B N 1
ATOM 2509 C CA . GLN B 1 145 ? 5.629 26.141 12.719 1 77.19 145 GLN B CA 1
ATOM 2510 C C . GLN B 1 145 ? 5.18 27.469 12.117 1 77.19 145 GLN B C 1
ATOM 2512 O O . GLN B 1 145 ? 4.625 28.312 12.82 1 77.19 145 GLN B O 1
ATOM 2517 N N . HIS B 1 146 ? 5.508 27.719 10.922 1 81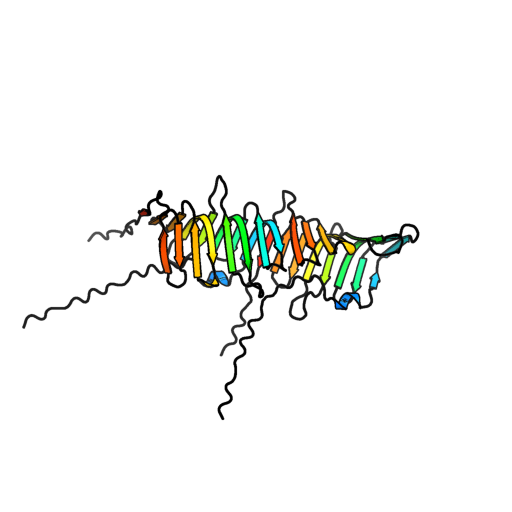.94 146 HIS B N 1
ATOM 2518 C CA . HIS B 1 146 ? 5.277 28.938 10.164 1 81.94 146 HIS B CA 1
ATOM 2519 C C . HIS B 1 146 ? 4.281 28.703 9.031 1 81.94 146 HIS B C 1
ATOM 2521 O O . HIS B 1 146 ? 4.391 27.734 8.289 1 81.94 146 HIS B O 1
ATOM 2527 N N . VAL B 1 147 ? 3.26 29.609 9 1 83.94 147 VAL B N 1
ATOM 2528 C CA . VAL B 1 147 ? 2.227 29.516 7.977 1 83.94 147 VAL B CA 1
ATOM 2529 C C . VAL B 1 147 ? 2.369 30.672 6.992 1 83.94 147 VAL B C 1
ATOM 2531 O O . VAL B 1 147 ? 2.506 31.828 7.398 1 83.94 147 VAL B O 1
ATOM 2534 N N . LEU B 1 148 ? 2.449 30.312 5.723 1 85.69 148 LEU B N 1
ATOM 2535 C CA . LEU B 1 148 ? 2.49 31.312 4.66 1 85.69 148 LEU B CA 1
ATOM 2536 C C . LEU B 1 148 ? 1.325 31.125 3.695 1 85.69 148 LEU B C 1
ATOM 2538 O O . LEU B 1 148 ? 0.968 30 3.354 1 85.69 148 LEU B O 1
ATOM 2542 N N . SER B 1 149 ? 0.73 32.188 3.389 1 88.31 149 SER B N 1
ATOM 2543 C CA . SER B 1 149 ? -0.304 32.156 2.361 1 88.31 149 SER B CA 1
ATOM 2544 C C . SER B 1 149 ? 0.173 32.844 1.076 1 88.31 149 SER B C 1
ATOM 2546 O O . SER B 1 149 ? 0.973 33.781 1.12 1 88.31 149 SER B O 1
ATOM 2548 N N . LYS B 1 150 ? -0.204 32.312 0.011 1 85.44 150 LYS B N 1
ATOM 2549 C CA . LYS B 1 150 ? 0.079 32.938 -1.282 1 85.44 150 LYS B CA 1
ATOM 2550 C C . LYS B 1 150 ? -1.21 33.219 -2.049 1 85.44 150 LYS B C 1
ATOM 2552 O O . LYS B 1 150 ? -2.131 32.375 -2.051 1 85.44 150 LYS B O 1
ATOM 2557 N N . SER B 1 151 ? -1.163 34.406 -2.635 1 84.06 151 SER B N 1
ATOM 2558 C CA . SER B 1 151 ? -2.33 34.812 -3.404 1 84.06 151 SER B CA 1
ATOM 2559 C C . SER B 1 151 ? -2.27 34.281 -4.832 1 84.06 151 SER B C 1
ATOM 2561 O O . SER B 1 151 ? -1.184 34.125 -5.395 1 84.06 151 SER B O 1
ATOM 2563 N N . ASP B 1 152 ? -3.449 33.969 -5.367 1 84.5 152 ASP B N 1
ATOM 2564 C CA . ASP B 1 152 ? -3.553 33.656 -6.789 1 84.5 152 ASP B CA 1
ATOM 2565 C C . ASP B 1 152 ? -4.051 34.875 -7.582 1 84.5 152 ASP B C 1
ATOM 2567 O O . ASP B 1 152 ? -4.348 34.75 -8.773 1 84.5 152 ASP B O 1
ATOM 2571 N N . GLY B 1 153 ? -4.074 35.969 -6.973 1 84.25 153 GLY B N 1
ATOM 2572 C CA . GLY B 1 153 ? -4.559 37.188 -7.57 1 84.25 153 GLY B CA 1
ATOM 2573 C C . GLY B 1 153 ? -6.066 37.344 -7.496 1 84.25 153 GLY B C 1
ATOM 2574 O O . GLY B 1 153 ? -6.602 38.438 -7.766 1 84.25 153 GLY B O 1
ATOM 2575 N N . LYS B 1 154 ? -6.781 36.281 -7.195 1 85.44 154 LYS B N 1
ATOM 2576 C CA . LYS B 1 154 ? -8.242 36.281 -7.176 1 85.44 154 LYS B CA 1
ATOM 2577 C C . LYS B 1 154 ? -8.773 36 -5.777 1 85.44 154 LYS B C 1
ATOM 2579 O O . LYS B 1 154 ? -9.781 36.594 -5.355 1 85.44 154 LYS B O 1
ATOM 2584 N N . THR B 1 155 ? -8.141 35.219 -5.094 1 82.25 155 THR B N 1
ATOM 2585 C CA . THR B 1 155 ? -8.609 34.75 -3.793 1 82.25 155 THR B CA 1
ATOM 2586 C C . THR B 1 155 ? -7.859 35.469 -2.666 1 82.25 155 THR B C 1
ATOM 2588 O O . THR B 1 155 ? -6.629 35.438 -2.621 1 82.25 155 THR B O 1
ATOM 2591 N N . ARG B 1 156 ? -8.578 36.062 -1.721 1 83.94 156 ARG B N 1
ATOM 2592 C CA . ARG B 1 156 ? -7.969 36.75 -0.592 1 83.94 156 ARG B CA 1
ATOM 2593 C C . ARG B 1 156 ? -7.711 35.781 0.567 1 83.94 156 ARG B C 1
ATOM 2595 O O . ARG B 1 156 ? -8.398 34.781 0.708 1 83.94 156 ARG B O 1
ATOM 2602 N N . THR B 1 157 ? -6.691 36.062 1.28 1 87.44 157 THR B N 1
ATOM 2603 C CA . THR B 1 157 ? -6.438 35.344 2.539 1 87.44 157 THR B CA 1
ATOM 2604 C C . THR B 1 157 ? -7.414 35.812 3.615 1 87.44 157 THR B C 1
ATOM 2606 O O . THR B 1 157 ? -7.586 37.031 3.83 1 87.44 157 THR B O 1
ATOM 2609 N N . MET B 1 158 ? -8.125 34.906 4.23 1 86 158 MET B N 1
ATOM 2610 C CA . MET B 1 158 ? -9.086 35.25 5.273 1 86 158 MET B CA 1
ATOM 2611 C C . MET B 1 158 ? -8.734 34.562 6.582 1 86 158 MET B C 1
ATOM 2613 O O . MET B 1 158 ? -8.531 33.344 6.609 1 86 158 MET B O 1
ATOM 2617 N N . ILE B 1 159 ? -8.57 35.344 7.617 1 85.56 159 ILE B N 1
ATOM 2618 C CA . ILE B 1 159 ? -8.352 34.812 8.961 1 85.56 159 ILE B CA 1
ATOM 2619 C C . ILE B 1 159 ? -9.547 35.125 9.852 1 85.56 159 ILE B C 1
ATOM 2621 O O . ILE B 1 159 ? -9.992 36.281 9.914 1 85.56 159 ILE B O 1
ATOM 2625 N N . VAL B 1 160 ? -10.094 34.219 10.484 1 86.12 160 VAL B N 1
ATOM 2626 C CA . VAL B 1 160 ? -11.18 34.406 11.438 1 86.12 160 VAL B CA 1
ATOM 2627 C C . VAL B 1 160 ? -10.781 33.844 12.789 1 86.12 160 VAL B C 1
ATOM 2629 O O . VAL B 1 160 ? -10.578 32.625 12.922 1 86.12 160 VAL B O 1
ATOM 2632 N N . ILE B 1 161 ? -10.633 34.688 13.805 1 84.06 161 ILE B N 1
ATOM 2633 C CA . ILE B 1 161 ? -10.258 34.281 15.156 1 84.06 161 ILE B CA 1
ATOM 2634 C C . ILE B 1 161 ? -11.391 34.594 16.125 1 84.06 161 ILE B C 1
ATOM 2636 O O . ILE B 1 161 ? -11.875 35.75 16.172 1 84.06 161 ILE B O 1
ATOM 2640 N N . HIS B 1 162 ? -11.812 33.656 16.844 1 85.06 162 HIS B N 1
ATOM 2641 C CA . HIS B 1 162 ? -12.875 33.875 17.828 1 85.06 162 HIS B CA 1
ATOM 2642 C C . HIS B 1 162 ? -12.305 33.938 19.234 1 85.06 162 HIS B C 1
ATOM 2644 O O . HIS B 1 162 ? -11.43 33.156 19.609 1 85.06 162 HIS B O 1
ATOM 2650 N N . PRO B 1 163 ? -12.805 34.969 20.078 1 77.62 163 PRO B N 1
ATOM 2651 C CA . PRO B 1 163 ? -12.297 35.125 21.453 1 77.62 163 PRO B CA 1
ATOM 2652 C C . PRO B 1 163 ? -12.711 33.969 22.359 1 77.62 163 PRO B C 1
ATOM 2654 O O . PRO B 1 163 ? -13.766 33.344 22.156 1 77.62 163 PRO B O 1
ATOM 2657 N N . ASP B 1 164 ? -11.695 33.344 23.016 1 62.84 164 ASP B N 1
ATOM 2658 C CA . ASP B 1 164 ? -11.992 32.312 24 1 62.84 164 ASP B CA 1
ATOM 2659 C C . ASP B 1 164 ? -13.133 32.75 24.922 1 62.84 164 ASP B C 1
ATOM 2661 O O . ASP B 1 164 ? -13.25 33.938 25.25 1 62.84 164 ASP B O 1
ATOM 2665 N N . LYS B 1 165 ? -14.312 32.094 24.875 1 57.56 165 LYS B N 1
ATOM 2666 C CA . LYS B 1 165 ? -15.359 32.406 25.828 1 57.56 165 LYS B CA 1
ATOM 2667 C C . LYS B 1 165 ? -14.797 32.5 27.25 1 57.56 165 LYS B C 1
ATOM 2669 O O . LYS B 1 165 ? -14.297 31.5 27.781 1 57.56 165 LYS B O 1
ATOM 2674 N N . GLN B 1 166 ? -14.078 33.438 27.656 1 50.19 166 GLN B N 1
ATOM 2675 C CA . GLN B 1 166 ? -13.781 33.594 29.062 1 50.19 166 GLN B CA 1
ATOM 2676 C C . GLN B 1 166 ? -15.047 33.562 29.906 1 50.19 166 GLN B C 1
ATOM 2678 O O . GLN B 1 166 ? -16.062 34.156 29.547 1 50.19 166 GLN B O 1
ATOM 2683 N N . THR B 1 167 ? -15.414 32.344 30.516 1 48.03 167 THR B N 1
ATOM 2684 C CA . THR B 1 167 ? -16.375 32.406 31.609 1 48.03 167 THR B CA 1
ATOM 2685 C C . THR B 1 167 ? -16.172 33.656 32.469 1 48.03 167 THR B C 1
ATOM 2687 O O . THR B 1 167 ? -15.094 33.875 33 1 48.03 167 THR B O 1
ATOM 2690 N N . GLY B 1 168 ? -16.734 34.875 32.125 1 44.69 168 GLY B N 1
ATOM 2691 C CA . GLY B 1 168 ? -16.859 36 33 1 44.69 168 GLY B CA 1
ATOM 2692 C C . GLY B 1 168 ? -17.078 35.625 34.469 1 44.69 168 GLY B C 1
ATOM 2693 O O . GLY B 1 168 ? -18.094 35 34.812 1 44.69 168 GLY B O 1
ATOM 2694 N N . LYS B 1 169 ? -16.109 35.188 35.25 1 43.91 169 LYS B N 1
ATOM 2695 C CA . LYS B 1 169 ? -16.375 35.281 36.656 1 43.91 169 LYS B CA 1
ATOM 2696 C C . LYS B 1 169 ? -16.969 36.656 37.031 1 43.91 169 LYS B C 1
ATOM 2698 O O . LYS B 1 169 ? -16.391 37.688 36.688 1 43.91 169 LYS B O 1
ATOM 2703 N N . LYS B 1 170 ? -18.312 36.781 37.188 1 44.34 170 LYS B N 1
ATOM 2704 C CA . LYS B 1 170 ? -18.828 37.844 38.031 1 44.34 170 LYS B CA 1
ATOM 2705 C C . LYS B 1 170 ? -17.859 38.188 39.156 1 44.34 170 LYS B C 1
ATOM 2707 O O . LYS B 1 170 ? -17.453 37.312 39.906 1 44.34 170 LYS B O 1
ATOM 2712 N N . ALA B 1 171 ? -17.281 39.375 39.125 1 39.31 171 ALA B N 1
ATOM 2713 C CA . ALA B 1 171 ? -16.844 39.969 40.375 1 39.31 171 ALA B CA 1
ATOM 2714 C C . ALA B 1 171 ? -18.016 40.125 41.344 1 39.31 171 ALA B C 1
ATOM 2716 O O . ALA B 1 171 ? -19.141 40.406 40.938 1 39.31 171 ALA B O 1
#

Sequence (342 aa):
MDKLFLFFLLILPLTFQCAFALPQDKEKVMELSADTADLNEQTHRGEYVGDVELDQGTTHLRASKAVTEGNQKNKLVVAIAWGDKINQAHYWTQTATDKPLLHAFADTIRYYPDRHLIELIGNARVEQGDNSFSAAKISYDTLKQHVLSKSDGKTRTMIVIHPDKQTGKKAMDKLFLFFLLILPLTFQCAFALPQDKEKVMELSADTADLNEQTHRGEYVGDVELDQGTTHLRASKAVTEGNQKNKLVVAIAWGDKINQAHYWTQTATDKPLLHAFADTIRYYPDRHLIELIGNARVEQGDNSFSAAKISYDTLKQHVLSKSDGKTRTMIVIHPDKQTGKKA

Secondary structure (DSSP, 8-state):
-------------------SS-GGGGGSPEEEE-SEEEEETTTTEEEEEEEEEEEETTEEEEEEEEEEEE-TT--EEEEEEE--SS--EEEEE-SSTTSPPEEEEESEEEEEGGGTEEEEEEEEEEEETTEEEEEEEEEEETTTTEEEEE--SSSPEEEEE----------/-------------------SS-GGGGGSPEEEEESEEEEETTTTEEEEEEEEEEEETTEEEEEEEEEEEE-TT--EEEEEEE--SS--EEEEE-SSTTSPPEEEEESEEEEEGGGTEEEEEEEEEEEETTEEEEEEEEEEETTTTEEEEE--SSSPPEEE-----------

Nearest PDB structures (foldseek):
  4uu4-assembly1_A  TM=8.675E-01  e=5.745E-13  Pseudomonas aeruginosa PAO1
  2r1a-assembly1_A  TM=8.915E-01  e=2.878E-10  Escherichia coli K-12
  2r1a-assembly2_G  TM=8.722E-01  e=5.741E-10  Escherichia coli K-12
  2r1a-assembly2_E  TM=8.772E-01  e=5.162E-10  Escherichia coli K-12
  2r1a-assembly1_B  TM=9.020E-01  e=1.145E-09  Escherichia coli K-12

Organism: Legionella spiritensis (NCBI:txid452)

InterPro domains:
  IPR005653 Organic solvent tolerance-like, N-terminal [PF03968] (32-145)
  IPR014340 Lipopolysaccharide export system protein LptA [TIGR03002] (21-163)
  IPR052037 Lipopolysaccharide export system LptA [PTHR36504] (7-168)

Solvent-accessible surface area (backbone atoms only — not comparable to full-atom values): 17586 Å² total; per-residue (Å²): 137,83,81,77,78,77,78,76,78,76,74,71,54,66,56,75,62,70,38,80,47,45,81,67,26,78,75,38,73,75,47,76,48,44,75,41,76,50,75,39,78,92,70,24,34,37,40,32,37,41,71,25,37,36,41,23,65,61,34,36,38,40,21,38,28,35,39,38,35,30,43,98,85,62,46,70,50,39,36,39,31,25,24,55,98,86,43,54,15,38,38,34,13,36,31,45,93,90,46,60,53,36,38,36,35,11,44,29,37,38,38,25,64,86,73,30,34,37,37,26,36,46,72,12,36,38,37,42,74,82,25,37,41,33,22,28,24,38,37,34,29,69,81,61,32,29,38,36,41,42,55,72,86,77,42,54,24,39,37,37,45,57,48,78,76,73,76,74,75,79,129,135,82,79,75,78,78,75,76,75,75,74,68,74,79,67,68,71,52,34,76,47,45,79,66,25,71,66,30,57,33,39,39,33,18,39,25,37,42,37,29,56,76,70,24,34,36,40,33,36,43,69,24,35,37,42,23,68,59,36,37,37,40,22,37,29,38,39,39,34,28,42,97,45,52,45,70,49,39,37,40,31,24,25,54,98,86,45,55,14,38,38,34,12,37,35,44,95,92,46,59,54,37,39,36,34,11,43,28,38,37,38,26,64,85,74,31,34,37,36,26,35,46,72,11,35,37,36,40,75,81,27,38,40,33,21,26,22,37,38,36,31,57,78,76,40,44,79,46,72,45,71,73,86,78,44,68,75,45,76,46,81,64,78,76,81,66,80,74,73,78,127

Foldseek 3Di:
DPPPPPPPPPPPPPPPLPQQADPCQVVFDKDWDAPDWDADLVQLKIKGAHQIWIDTPQKIKTARIKMWGADNVSHTAKIKGAHDPVAFIKIWYDRDPPWAIKIKTARMWMDGVVQQKIKHAAQIKIDTPPKIWTARMWMARNVVRDIDHDHPPPTDIDIDDDDDPPPPPDD/DPPPPPPPPPVPPPPPLPQQADPCQVVFDKDWDAPDKDADLVQLKIKGAHQIWIDTPFKIKTARIKMWGADNVSHTAKIKGAHDPVAFIKIWYDRDPPWAIKIKTARMWMDGVVQQKIKHAAQIKIDTVVKIKTARMWMARNVVRDIDHDHPPPTDIDIDDDDDPPPPPDD